Protein AF-A0A6G0T2R8-F1 (afdb_monomer_lite)

Foldseek 3Di:
DPPVVVVVVVVVVVVVVVVVVVVVVVVVVVVVVVVCCVVCVVPVVVVVVVVVPDDPDDPPDDDDDDDDDDDDDDDDDDDDDDDDDDDDCPVVPPPVDDPPPDDDPPDCPPPPVCVVVCVVPVDDPDDPDPPDPDPPDDDPDLVVLVVVLVVLVVVVVVPDPVSVVVNVVSVVVCVVVVNDDDDPDD

Structure (mmCIF, N/CA/C/O backbone):
data_AF-A0A6G0T2R8-F1
#
_entry.id   AF-A0A6G0T2R8-F1
#
loop_
_atom_site.group_PDB
_atom_site.id
_atom_site.type_symbol
_atom_site.label_atom_id
_atom_site.label_alt_id
_atom_site.label_comp_id
_atom_site.label_asym_id
_atom_site.label_entity_id
_atom_site.label_seq_id
_atom_site.pdbx_PDB_ins_code
_atom_site.Cartn_x
_atom_site.Cartn_y
_atom_site.Cartn_z
_atom_site.occupancy
_atom_site.B_iso_or_equiv
_atom_site.auth_seq_id
_atom_site.auth_comp_id
_atom_site.auth_asym_id
_atom_site.auth_atom_id
_atom_site.pdbx_PDB_model_num
ATOM 1 N N . MET A 1 1 ? 30.128 -9.812 -55.512 1.00 57.50 1 MET A N 1
ATOM 2 C CA . MET A 1 1 ? 28.805 -10.454 -55.372 1.00 57.50 1 MET A CA 1
ATOM 3 C C . MET A 1 1 ? 27.801 -9.618 -56.139 1.00 57.50 1 MET A C 1
ATOM 5 O O . MET A 1 1 ? 27.935 -8.401 -56.113 1.00 57.50 1 MET A O 1
ATOM 9 N N . SER A 1 2 ? 26.867 -10.239 -56.860 1.00 71.94 2 SER A N 1
ATOM 10 C CA . SER A 1 2 ? 25.792 -9.500 -57.533 1.00 71.94 2 SER A CA 1
ATOM 11 C C . SER A 1 2 ? 24.895 -8.863 -56.469 1.00 71.94 2 SER A C 1
ATOM 13 O O . SER A 1 2 ? 24.618 -9.514 -55.464 1.00 71.94 2 SER A O 1
ATOM 15 N N . ALA A 1 3 ? 24.430 -7.627 -56.667 1.00 75.50 3 ALA A N 1
ATOM 16 C CA . ALA A 1 3 ? 23.545 -6.932 -55.719 1.00 75.50 3 ALA A CA 1
ATOM 17 C C . ALA A 1 3 ? 22.305 -7.770 -55.335 1.00 75.50 3 ALA A C 1
ATOM 19 O O . ALA A 1 3 ? 21.780 -7.663 -54.231 1.00 75.50 3 ALA A O 1
ATOM 20 N N . ASN A 1 4 ? 21.883 -8.676 -56.221 1.00 79.12 4 ASN A N 1
ATOM 21 C CA . ASN A 1 4 ? 20.781 -9.605 -55.982 1.00 79.12 4 ASN A CA 1
ATOM 22 C C . ASN A 1 4 ? 21.081 -10.657 -54.895 1.00 79.12 4 ASN A C 1
ATOM 24 O O . ASN A 1 4 ? 20.171 -11.045 -54.165 1.00 79.12 4 ASN A O 1
ATOM 28 N N . ASP A 1 5 ? 22.335 -11.101 -54.755 1.00 83.62 5 ASP A N 1
ATOM 29 C CA . ASP A 1 5 ? 22.728 -12.097 -53.745 1.00 83.62 5 ASP A CA 1
ATOM 30 C C . ASP A 1 5 ? 22.765 -11.487 -52.336 1.00 83.62 5 ASP A C 1
ATOM 32 O O . ASP A 1 5 ? 22.452 -12.154 -51.349 1.00 83.62 5 ASP A O 1
ATOM 36 N N . GLU A 1 6 ? 23.109 -10.202 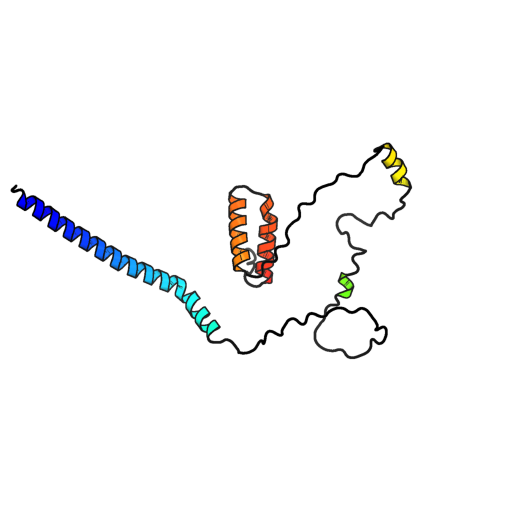-52.241 1.00 88.50 6 GLU A N 1
ATOM 37 C CA . GLU A 1 6 ? 23.105 -9.446 -50.987 1.00 88.50 6 GLU A CA 1
ATOM 38 C C . GLU A 1 6 ? 21.674 -9.218 -50.485 1.00 88.50 6 GLU A C 1
ATOM 40 O O . GLU A 1 6 ? 21.359 -9.557 -49.344 1.00 88.50 6 GLU A O 1
ATOM 45 N N . VAL A 1 7 ? 20.777 -8.772 -51.372 1.00 90.06 7 VAL A N 1
ATOM 46 C CA . VAL A 1 7 ? 19.343 -8.608 -51.074 1.00 90.06 7 VAL A CA 1
ATOM 47 C C . VAL A 1 7 ? 18.711 -9.931 -50.625 1.00 90.06 7 VAL A C 1
ATOM 49 O O . VAL A 1 7 ? 17.925 -9.964 -49.674 1.00 90.06 7 VAL A O 1
ATOM 52 N N . LEU A 1 8 ? 19.076 -11.049 -51.263 1.00 92.19 8 LEU A N 1
ATOM 53 C CA . LEU A 1 8 ? 18.606 -12.374 -50.857 1.00 92.19 8 LEU A CA 1
ATOM 54 C C . LEU A 1 8 ? 19.115 -12.758 -49.457 1.00 92.19 8 LEU A C 1
ATOM 56 O O . LEU A 1 8 ? 18.348 -13.277 -48.641 1.00 92.19 8 LEU A O 1
ATOM 60 N N . GLY A 1 9 ? 20.384 -12.470 -49.157 1.00 93.06 9 GLY A N 1
ATOM 61 C CA . GLY A 1 9 ? 20.971 -12.672 -47.832 1.00 93.06 9 GLY A CA 1
ATOM 62 C C . GLY A 1 9 ? 20.254 -11.875 -46.739 1.00 93.06 9 GLY A C 1
ATOM 63 O O . GLY A 1 9 ? 19.943 -12.422 -45.674 1.00 93.06 9 GLY A O 1
ATOM 64 N N . GLU A 1 10 ? 19.912 -10.614 -47.012 1.00 94.38 10 GLU A N 1
ATOM 65 C CA . GLU A 1 10 ? 19.130 -9.783 -46.093 1.00 94.38 10 GLU A CA 1
ATOM 66 C C . GLU A 1 10 ? 17.721 -10.337 -45.862 1.00 94.38 10 GLU A C 1
ATOM 68 O O . GLU A 1 10 ? 17.264 -10.395 -44.717 1.00 94.38 10 GLU A O 1
ATOM 73 N N . PHE A 1 11 ? 17.051 -10.826 -46.909 1.00 95.12 11 PHE A N 1
ATOM 74 C CA . PHE A 1 11 ? 15.715 -11.415 -46.791 1.00 95.12 11 PHE A CA 1
ATOM 75 C C . PHE A 1 11 ? 15.713 -12.692 -45.937 1.00 95.12 11 PHE A C 1
ATOM 77 O O . PHE A 1 11 ? 14.841 -12.889 -45.085 1.00 95.12 11 PHE A O 1
ATOM 84 N N . ILE A 1 12 ? 16.723 -13.548 -46.110 1.00 95.19 12 ILE A N 1
ATOM 85 C CA . ILE A 1 12 ? 16.909 -14.756 -45.294 1.00 95.19 12 ILE A CA 1
ATOM 86 C C . ILE A 1 12 ? 17.146 -14.378 -43.825 1.00 95.19 12 ILE A C 1
ATOM 88 O O . ILE A 1 12 ? 16.519 -14.951 -42.927 1.00 95.19 12 ILE A O 1
ATOM 92 N N . LYS A 1 13 ? 17.992 -13.373 -43.570 1.00 96.00 13 LYS A N 1
ATOM 93 C CA . LYS A 1 13 ? 18.267 -12.861 -42.221 1.00 96.00 13 LYS A CA 1
ATOM 94 C C . LYS A 1 13 ? 17.016 -12.265 -41.571 1.00 96.00 13 LYS A C 1
ATOM 96 O O . LYS A 1 13 ? 16.739 -12.541 -40.403 1.00 96.00 13 LYS A O 1
ATOM 101 N N . ALA A 1 14 ? 16.232 -11.495 -42.323 1.00 97.19 14 ALA A N 1
ATOM 102 C CA . ALA A 1 14 ? 14.977 -10.915 -41.855 1.00 97.19 14 ALA A CA 1
ATOM 103 C C . ALA A 1 14 ? 13.953 -12.001 -41.491 1.00 97.19 14 ALA A C 1
ATOM 105 O O . ALA A 1 14 ? 13.378 -11.963 -40.402 1.00 97.19 14 ALA A O 1
ATOM 106 N N . LYS A 1 15 ? 13.780 -13.015 -42.348 1.00 96.75 15 LYS A N 1
ATOM 107 C CA . LYS A 1 15 ? 12.899 -14.166 -42.093 1.00 96.75 15 LYS A CA 1
ATOM 108 C C . LYS A 1 15 ? 13.265 -14.891 -40.798 1.00 96.75 15 LYS A C 1
ATOM 110 O O . LYS A 1 15 ? 12.386 -15.209 -39.995 1.00 96.75 15 LYS A O 1
ATOM 115 N N . GLU A 1 16 ? 14.551 -15.143 -40.586 1.00 96.56 16 GLU A N 1
ATOM 116 C CA . GLU A 1 16 ? 15.034 -15.845 -39.399 1.00 96.56 16 GLU A CA 1
ATOM 117 C C . GLU A 1 16 ? 14.840 -15.007 -38.122 1.00 96.56 16 GLU A C 1
ATOM 119 O O . GLU A 1 16 ? 14.364 -15.519 -37.108 1.00 96.56 16 GLU A O 1
ATOM 124 N N . ASN A 1 17 ? 15.091 -13.695 -38.185 1.00 96.19 17 ASN A N 1
ATOM 125 C CA . ASN A 1 17 ? 14.806 -12.777 -37.077 1.00 96.19 17 ASN A CA 1
ATOM 126 C C . ASN A 1 17 ? 13.315 -12.736 -36.713 1.00 96.19 17 ASN A C 1
ATOM 128 O O . ASN A 1 17 ? 12.966 -12.783 -35.531 1.00 96.19 17 ASN A O 1
ATOM 132 N N . ILE A 1 18 ? 12.429 -12.683 -37.711 1.00 97.06 18 ILE A N 1
ATOM 133 C CA . ILE A 1 18 ? 10.976 -12.705 -37.496 1.00 97.06 18 ILE A CA 1
ATOM 134 C C . ILE A 1 18 ? 10.560 -14.008 -36.809 1.00 97.06 18 ILE A C 1
ATOM 136 O O . ILE A 1 18 ? 9.807 -13.974 -35.835 1.00 97.06 18 ILE A O 1
ATOM 140 N N . LYS A 1 19 ? 11.087 -15.150 -37.263 1.00 96.06 19 LYS A N 1
ATOM 141 C CA . LYS A 1 19 ? 10.795 -16.461 -36.675 1.00 96.06 19 LYS A CA 1
ATOM 142 C C . LYS A 1 19 ? 11.207 -16.526 -35.203 1.00 96.06 19 LYS A C 1
ATOM 144 O O . LYS A 1 19 ? 10.389 -16.913 -34.373 1.00 96.06 19 LYS A O 1
ATOM 149 N N . ARG A 1 20 ? 12.429 -16.093 -34.873 1.00 93.25 20 ARG A N 1
ATOM 150 C CA . ARG A 1 20 ? 12.931 -16.059 -33.487 1.00 93.25 20 ARG A CA 1
ATOM 151 C C . ARG A 1 20 ? 12.083 -15.158 -32.595 1.00 93.25 20 ARG A C 1
ATOM 153 O O . ARG A 1 20 ? 11.715 -15.557 -31.492 1.00 93.25 20 ARG A O 1
ATOM 160 N N . LYS A 1 21 ? 11.729 -13.966 -33.088 1.00 94.56 21 LYS A N 1
ATOM 161 C CA . LYS A 1 21 ? 10.873 -13.028 -32.352 1.00 94.56 21 LYS A CA 1
ATOM 162 C C . LYS A 1 21 ? 9.483 -13.614 -32.109 1.00 94.56 21 LYS A C 1
ATOM 164 O O . LYS A 1 21 ? 8.963 -13.505 -31.005 1.00 94.56 21 LYS A O 1
ATOM 169 N N . TYR A 1 22 ? 8.900 -14.275 -33.106 1.00 94.19 22 TYR A N 1
ATOM 170 C CA . TYR A 1 22 ? 7.603 -14.933 -32.968 1.00 94.19 22 TYR A CA 1
ATOM 171 C C . TYR A 1 22 ? 7.632 -16.054 -31.921 1.00 94.19 22 TYR A C 1
ATOM 173 O O . TYR A 1 22 ? 6.747 -16.112 -31.069 1.00 94.19 22 TYR A O 1
ATOM 181 N N . THR A 1 23 ? 8.647 -16.923 -31.946 1.00 88.94 23 THR A N 1
ATOM 182 C CA . THR A 1 23 ? 8.762 -18.019 -30.971 1.00 88.94 23 THR A CA 1
ATOM 183 C C . THR A 1 23 ? 9.009 -17.511 -29.556 1.00 88.94 23 THR A C 1
ATOM 185 O O . THR A 1 23 ? 8.388 -18.022 -28.631 1.00 88.94 23 THR A O 1
ATOM 188 N N . ALA A 1 24 ? 9.843 -16.477 -29.389 1.00 85.06 24 ALA A N 1
ATOM 189 C CA . ALA A 1 24 ? 10.078 -15.850 -28.089 1.00 85.06 24 ALA A CA 1
ATOM 190 C C . ALA A 1 24 ? 8.778 -15.275 -27.515 1.00 85.06 24 ALA A C 1
ATOM 192 O O . ALA A 1 24 ? 8.383 -15.644 -26.418 1.00 85.06 24 ALA A O 1
ATOM 193 N N . LEU A 1 25 ? 8.043 -14.484 -28.303 1.00 89.31 25 LEU A N 1
ATOM 194 C CA . LEU A 1 25 ? 6.768 -13.903 -27.872 1.00 89.31 25 LEU A CA 1
ATOM 195 C C . LEU A 1 25 ? 5.686 -14.958 -27.602 1.00 89.31 25 LEU A C 1
ATOM 197 O O . LEU A 1 25 ? 4.830 -14.758 -26.743 1.00 89.31 25 LEU A O 1
ATOM 201 N N . LYS A 1 26 ? 5.672 -16.068 -28.349 1.00 89.19 26 LYS A N 1
ATOM 202 C CA . LYS A 1 26 ? 4.720 -17.164 -28.124 1.00 89.19 26 LYS A CA 1
ATOM 203 C C . LYS A 1 26 ? 5.008 -17.886 -26.807 1.00 89.19 26 LYS A C 1
ATOM 205 O O . LYS A 1 26 ? 4.069 -18.177 -26.070 1.00 89.19 26 LYS A O 1
ATOM 210 N N . ASN A 1 27 ? 6.281 -18.150 -26.528 1.00 82.12 27 ASN A N 1
ATOM 211 C CA . ASN A 1 27 ? 6.702 -18.849 -25.320 1.00 82.12 27 ASN A CA 1
ATOM 212 C C . ASN A 1 27 ? 6.594 -17.945 -24.087 1.00 82.12 27 ASN A C 1
ATOM 214 O O . ASN A 1 27 ? 6.019 -18.366 -23.096 1.00 82.12 27 ASN A O 1
ATOM 218 N N . GLU A 1 28 ? 7.008 -16.681 -24.180 1.00 83.38 28 GLU A N 1
ATOM 219 C CA . GLU A 1 28 ? 6.894 -15.691 -23.101 1.00 83.38 28 GLU A CA 1
ATOM 220 C C . GLU A 1 28 ? 5.436 -15.501 -22.660 1.00 83.38 28 GLU A C 1
ATOM 222 O O . GLU A 1 28 ? 5.133 -15.490 -21.472 1.00 83.38 28 GLU A O 1
ATOM 227 N N . LYS A 1 29 ? 4.489 -15.438 -23.606 1.00 78.94 29 LYS A N 1
ATOM 228 C CA . LYS A 1 29 ? 3.058 -15.399 -23.266 1.00 78.94 29 LYS A CA 1
ATOM 229 C C . LYS A 1 29 ? 2.616 -16.645 -22.499 1.00 78.94 29 LYS A C 1
ATOM 231 O O . LYS A 1 29 ? 1.837 -16.521 -21.558 1.00 78.94 29 LYS A O 1
ATOM 236 N N . ALA A 1 30 ? 3.090 -17.828 -22.889 1.00 77.44 30 ALA A N 1
ATOM 237 C CA . ALA A 1 30 ? 2.776 -19.070 -22.187 1.00 77.44 30 ALA A CA 1
ATOM 238 C C . ALA A 1 30 ? 3.397 -19.104 -20.779 1.00 77.44 30 ALA A C 1
ATOM 240 O O . ALA A 1 30 ? 2.725 -19.507 -19.834 1.00 77.44 30 ALA A O 1
ATOM 241 N N . GLU A 1 31 ? 4.629 -18.616 -20.624 1.00 84.31 31 GLU A N 1
ATOM 242 C CA . GLU A 1 31 ? 5.327 -18.504 -19.338 1.00 84.31 31 GLU A CA 1
ATOM 243 C C . GLU A 1 31 ? 4.627 -17.519 -18.396 1.00 84.31 31 GLU A C 1
ATOM 245 O O . GLU A 1 31 ? 4.352 -17.860 -17.247 1.00 84.31 31 GLU A O 1
ATOM 250 N N . ILE A 1 32 ? 4.241 -16.340 -18.894 1.00 84.56 32 ILE A N 1
ATOM 251 C CA . ILE A 1 32 ? 3.473 -15.351 -18.130 1.00 84.56 32 ILE A CA 1
ATOM 252 C C . ILE A 1 32 ? 2.131 -15.944 -17.691 1.00 84.56 32 ILE A C 1
ATOM 254 O O . ILE A 1 32 ? 1.764 -15.827 -16.525 1.00 84.56 32 ILE A O 1
ATOM 258 N N . HIS A 1 33 ? 1.400 -16.609 -18.590 1.00 85.69 33 HIS A N 1
ATOM 259 C CA . HIS A 1 33 ? 0.133 -17.251 -18.233 1.00 85.69 33 HIS A CA 1
ATOM 260 C C . HIS A 1 33 ? 0.315 -18.360 -17.191 1.00 85.69 33 HIS A C 1
ATOM 262 O O . HIS A 1 33 ? -0.479 -18.431 -16.253 1.00 85.69 33 HIS A O 1
ATOM 268 N N . SER A 1 34 ? 1.362 -19.182 -17.322 1.00 85.00 34 SER A N 1
ATOM 269 C CA . SER A 1 34 ? 1.704 -20.221 -16.346 1.00 85.00 34 SER A CA 1
ATOM 270 C C . SER A 1 34 ? 1.974 -19.605 -14.973 1.00 85.00 34 SER A C 1
ATOM 272 O O . SER A 1 34 ? 1.316 -19.975 -14.003 1.00 85.00 34 SER A O 1
ATOM 274 N N . LEU A 1 35 ? 2.842 -18.593 -14.907 1.00 87.19 35 LEU A N 1
ATOM 275 C CA . LEU A 1 35 ? 3.217 -17.905 -13.670 1.00 87.19 35 LEU A CA 1
ATOM 276 C C . LEU A 1 35 ? 2.032 -17.194 -13.005 1.00 87.19 35 LEU A C 1
ATOM 278 O O . LEU A 1 35 ? 1.851 -17.282 -11.792 1.00 87.19 35 LEU A O 1
ATOM 282 N N . ILE A 1 36 ? 1.203 -16.506 -13.794 1.00 83.19 36 ILE A N 1
ATOM 283 C CA . ILE A 1 36 ? -0.018 -15.852 -13.310 1.00 83.19 36 ILE A CA 1
ATOM 284 C C . ILE A 1 36 ? -0.979 -16.893 -12.740 1.00 83.19 36 ILE A C 1
ATOM 286 O O . ILE A 1 36 ? -1.535 -16.678 -11.667 1.00 83.19 36 ILE A O 1
ATOM 290 N N . SER A 1 37 ? -1.175 -18.019 -13.427 1.00 85.69 37 SER A N 1
ATOM 291 C CA . SER A 1 37 ? -2.070 -19.070 -12.945 1.00 85.69 37 SER A CA 1
ATOM 292 C C . SER A 1 37 ? -1.553 -19.703 -11.649 1.00 85.69 37 SER A C 1
ATOM 294 O O . SER A 1 37 ? -2.311 -19.831 -10.695 1.00 85.69 37 SER A O 1
ATOM 296 N N . GLU A 1 38 ? -0.259 -20.000 -11.547 1.00 88.25 38 GLU A N 1
ATOM 297 C CA . GLU A 1 38 ? 0.345 -20.558 -10.333 1.00 88.25 38 GLU A CA 1
ATOM 298 C C . GLU A 1 38 ? 0.268 -19.581 -9.151 1.00 88.25 38 GLU A C 1
ATOM 300 O O . GLU A 1 38 ? -0.090 -19.970 -8.041 1.00 88.25 38 GLU A O 1
ATOM 305 N N . THR A 1 39 ? 0.522 -18.294 -9.403 1.00 92.69 39 THR A N 1
ATOM 306 C CA . THR A 1 39 ? 0.558 -17.270 -8.350 1.00 92.69 39 THR A CA 1
ATOM 307 C C . THR A 1 39 ? -0.842 -16.843 -7.909 1.00 92.69 39 THR A C 1
ATOM 309 O O . THR A 1 39 ? -1.065 -16.569 -6.731 1.00 92.69 39 THR A O 1
ATOM 312 N N . LEU A 1 40 ? -1.798 -16.749 -8.839 1.00 92.62 40 LEU A N 1
ATOM 313 C CA . LEU A 1 40 ? -3.098 -16.135 -8.566 1.00 92.62 40 LEU A CA 1
ATOM 314 C C . LEU A 1 40 ? -4.238 -17.140 -8.386 1.00 92.62 40 LEU A C 1
ATOM 316 O O . LEU A 1 40 ? -5.194 -16.806 -7.688 1.00 92.62 40 LEU 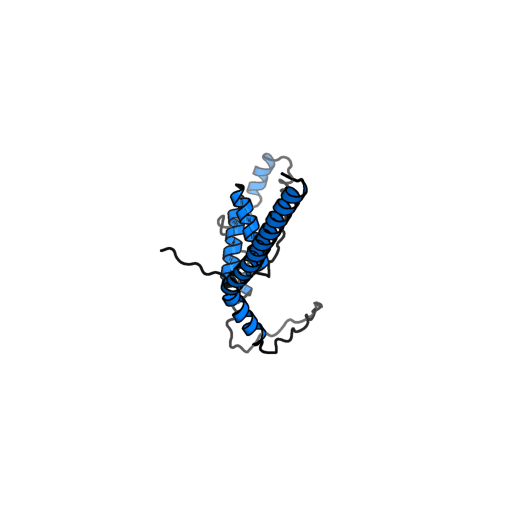A O 1
ATOM 320 N N . ASN A 1 41 ? -4.170 -18.361 -8.932 1.00 89.94 41 ASN A N 1
ATOM 321 C CA . ASN A 1 41 ? -5.235 -19.359 -8.733 1.00 89.94 41 ASN A CA 1
ATOM 322 C C . ASN A 1 41 ? -5.516 -19.675 -7.249 1.00 89.94 41 ASN A C 1
ATOM 324 O O . ASN A 1 41 ? -6.697 -19.748 -6.900 1.00 89.94 41 ASN A O 1
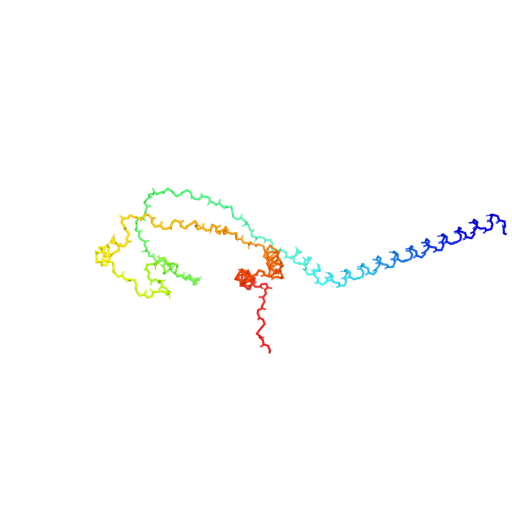ATOM 328 N N . PRO A 1 42 ? -4.510 -19.781 -6.351 1.00 92.81 42 PRO A N 1
ATOM 329 C CA . PRO A 1 42 ? -4.753 -20.014 -4.924 1.00 92.81 42 PRO A CA 1
ATOM 330 C C . PRO A 1 42 ? -5.582 -18.920 -4.240 1.00 92.81 42 PRO A C 1
ATOM 332 O O . PRO A 1 42 ? -6.150 -19.161 -3.182 1.00 92.81 42 PRO A O 1
ATOM 335 N N . ILE A 1 43 ? -5.655 -17.723 -4.830 1.00 93.38 43 ILE A N 1
ATOM 336 C CA . ILE A 1 43 ? -6.409 -16.577 -4.304 1.00 93.38 43 ILE A CA 1
ATOM 337 C C . ILE A 1 43 ? -7.735 -16.426 -5.058 1.00 93.38 43 ILE A C 1
ATOM 339 O O . ILE A 1 43 ? -8.786 -16.221 -4.454 1.00 93.38 43 ILE A O 1
ATOM 343 N N . ILE A 1 44 ? -7.707 -16.551 -6.386 1.00 90.06 44 ILE A N 1
ATOM 344 C CA . ILE A 1 44 ? -8.873 -16.365 -7.255 1.00 90.06 44 ILE A CA 1
ATOM 345 C C . ILE A 1 44 ? -9.954 -17.416 -6.975 1.00 90.06 44 ILE A C 1
ATOM 347 O O . ILE A 1 44 ? -11.136 -17.068 -6.940 1.00 90.06 44 ILE A O 1
ATOM 351 N N . GLU A 1 45 ? -9.579 -18.684 -6.781 1.00 89.88 45 GLU A N 1
ATOM 352 C CA . GLU A 1 45 ? -10.556 -19.763 -6.592 1.00 89.88 45 GLU A CA 1
ATOM 353 C C . GLU A 1 45 ? -11.339 -19.629 -5.272 1.00 89.88 45 GLU A C 1
ATOM 355 O O . GLU A 1 45 ? -12.570 -19.570 -5.342 1.00 89.88 45 GLU A O 1
ATOM 360 N N . PRO A 1 46 ? -10.710 -19.434 -4.093 1.00 89.88 46 PRO A N 1
ATOM 361 C CA . PRO A 1 46 ? -11.454 -19.169 -2.857 1.00 89.88 46 PRO A CA 1
ATOM 362 C C . PRO A 1 46 ? -12.392 -17.958 -2.952 1.00 89.88 46 PRO A C 1
ATOM 364 O O . PRO A 1 46 ? -13.525 -17.996 -2.470 1.00 89.88 46 PRO A O 1
ATOM 367 N N . LEU A 1 47 ? -11.971 -16.883 -3.629 1.00 85.31 47 LEU A N 1
ATOM 368 C CA . LEU A 1 47 ? -12.807 -15.691 -3.817 1.00 85.31 47 LEU A CA 1
ATOM 369 C C . LEU A 1 47 ? -14.043 -15.967 -4.688 1.00 85.31 47 LEU A C 1
ATOM 371 O O . LEU A 1 47 ? -15.126 -15.434 -4.418 1.00 85.31 47 LEU A O 1
ATOM 375 N N . LYS A 1 48 ? -13.918 -16.819 -5.715 1.00 86.44 48 LYS A N 1
ATOM 376 C CA . LYS A 1 48 ? -15.068 -17.271 -6.515 1.00 86.44 48 LYS A CA 1
ATOM 377 C C . LYS A 1 48 ? -16.058 -18.070 -5.670 1.00 86.44 48 LYS A C 1
ATOM 379 O O . LYS A 1 48 ? -17.267 -17.901 -5.842 1.00 86.44 48 LYS A O 1
ATOM 384 N N . GLU A 1 49 ? -15.574 -18.901 -4.751 1.00 86.69 49 GLU A N 1
ATOM 385 C CA . GLU A 1 49 ? -16.431 -19.692 -3.862 1.00 86.69 49 GLU A CA 1
ATOM 386 C C . GLU A 1 49 ? -17.183 -18.827 -2.847 1.00 86.69 49 GLU A C 1
ATOM 388 O O . GLU A 1 49 ? -18.387 -19.012 -2.662 1.00 86.69 49 GLU A O 1
ATOM 393 N N . ILE A 1 50 ? -16.524 -17.821 -2.265 1.00 84.00 50 ILE A N 1
ATOM 394 C CA . ILE A 1 50 ? -17.160 -16.871 -1.336 1.00 84.00 50 ILE A CA 1
ATOM 395 C C . ILE A 1 50 ? -18.289 -16.101 -2.030 1.00 84.00 50 ILE A C 1
ATOM 397 O O . ILE A 1 50 ? -19.374 -15.938 -1.470 1.00 84.00 50 ILE A O 1
ATOM 401 N N . LYS A 1 51 ? -18.080 -15.672 -3.282 1.00 78.75 51 LYS A N 1
ATOM 402 C CA . LYS A 1 51 ? -19.128 -15.017 -4.078 1.00 78.75 51 LYS A CA 1
ATOM 403 C C . LYS A 1 51 ? -20.331 -15.936 -4.319 1.00 78.75 51 LYS A C 1
ATOM 405 O O . LYS A 1 51 ? -21.464 -15.457 -4.321 1.00 78.75 51 LYS A O 1
ATOM 410 N N . ARG A 1 52 ? -20.092 -17.231 -4.546 1.00 72.56 52 ARG A N 1
ATOM 411 C CA . ARG A 1 52 ? -21.138 -18.228 -4.821 1.00 72.56 52 ARG A CA 1
ATOM 412 C C . ARG A 1 52 ? -21.966 -18.571 -3.577 1.00 72.56 52 ARG A C 1
ATOM 414 O O . ARG A 1 52 ? -23.157 -18.821 -3.713 1.00 72.56 52 ARG A O 1
ATOM 421 N N . ASN A 1 53 ? -21.372 -18.519 -2.386 1.00 64.06 53 ASN A N 1
ATOM 422 C CA . ASN A 1 53 ? -21.989 -18.977 -1.136 1.00 64.06 53 ASN A CA 1
ATOM 423 C C . ASN A 1 53 ? -22.620 -17.857 -0.292 1.00 64.06 53 ASN A C 1
ATOM 425 O O . ASN A 1 53 ? -22.747 -18.012 0.919 1.00 64.06 53 ASN A O 1
ATOM 429 N N . LYS A 1 54 ? -23.010 -16.720 -0.883 1.00 61.97 54 LYS A N 1
ATOM 430 C CA . LYS A 1 54 ? -23.635 -15.620 -0.132 1.00 61.97 54 LYS A CA 1
ATOM 431 C C . LYS A 1 54 ? -24.963 -16.108 0.490 1.00 61.97 54 LYS A C 1
ATOM 433 O O . LYS A 1 54 ? -25.891 -16.365 -0.280 1.00 61.97 54 LYS A O 1
ATOM 438 N N . PRO A 1 55 ? -25.114 -16.222 1.829 1.00 52.50 55 PRO A N 1
ATOM 439 C CA . PRO A 1 55 ? -26.438 -16.376 2.410 1.00 52.50 55 PRO A CA 1
ATOM 440 C C . PRO A 1 55 ? -27.210 -15.092 2.105 1.00 52.50 55 PRO A C 1
ATOM 442 O O . PRO A 1 55 ? -26.810 -13.985 2.470 1.00 52.50 55 PRO A O 1
ATOM 445 N N . SER A 1 56 ? -28.290 -15.228 1.345 1.00 53.84 56 SER A N 1
ATOM 446 C CA . SER A 1 56 ? -29.263 -14.165 1.140 1.00 53.84 56 SER A CA 1
ATOM 447 C C . SER A 1 56 ? -29.780 -13.679 2.496 1.00 53.84 56 SER A C 1
ATOM 449 O O . SER A 1 56 ? -30.241 -14.499 3.289 1.00 53.84 56 SER A O 1
ATOM 451 N N . THR A 1 57 ? -29.794 -12.353 2.684 1.00 50.94 57 THR A N 1
ATOM 452 C CA . THR A 1 57 ? -30.426 -11.579 3.778 1.00 50.94 57 THR A CA 1
ATOM 453 C C . THR A 1 57 ? -29.470 -11.052 4.851 1.00 50.94 57 THR A C 1
ATOM 455 O O . THR A 1 57 ? -29.345 -11.604 5.933 1.00 50.94 57 THR A O 1
ATOM 458 N N . PHE A 1 58 ? -28.911 -9.873 4.588 1.00 44.56 58 PHE A N 1
ATOM 459 C CA . PHE A 1 58 ? -29.062 -8.763 5.528 1.00 44.56 58 PHE A CA 1
ATOM 460 C C . PHE A 1 58 ? -29.687 -7.621 4.733 1.00 44.56 58 PHE A C 1
ATOM 462 O O . PHE A 1 58 ? -29.034 -6.981 3.907 1.00 44.56 58 PHE A O 1
ATOM 469 N N . GLN A 1 59 ? -31.000 -7.449 4.898 1.00 50.59 59 GLN A N 1
ATOM 470 C CA . GLN A 1 59 ? -31.687 -6.250 4.441 1.00 50.59 59 GLN A CA 1
ATOM 471 C C . GLN A 1 59 ? -31.058 -5.072 5.182 1.00 50.59 59 GLN A C 1
ATOM 473 O O . GLN A 1 59 ? -31.084 -5.003 6.409 1.00 50.59 59 GLN A O 1
ATOM 478 N N . ARG A 1 60 ? -30.439 -4.176 4.419 1.00 39.75 60 ARG A N 1
ATOM 479 C CA . ARG A 1 60 ? -29.994 -2.870 4.888 1.00 39.75 60 ARG A CA 1
ATOM 480 C C . ARG A 1 60 ? -31.250 -2.096 5.287 1.00 39.75 60 ARG A C 1
ATOM 482 O O . ARG A 1 60 ? -31.940 -1.587 4.411 1.00 39.75 60 ARG A O 1
ATOM 489 N N . ALA A 1 61 ? -31.568 -2.076 6.578 1.00 42.22 61 ALA A N 1
ATOM 490 C CA . ALA A 1 61 ? -32.584 -1.183 7.113 1.00 42.22 61 ALA A CA 1
ATOM 491 C C . ALA A 1 61 ? -32.150 0.263 6.830 1.00 42.22 61 ALA A C 1
ATOM 493 O O . ALA A 1 61 ? -30.992 0.632 7.043 1.00 42.22 61 ALA A O 1
ATOM 494 N N . GLU A 1 62 ? -33.064 1.041 6.261 1.00 39.00 62 GLU A N 1
ATOM 495 C CA . GLU A 1 62 ? -32.880 2.454 5.953 1.00 39.00 62 GLU A CA 1
ATOM 496 C C . GLU A 1 62 ? -32.600 3.246 7.239 1.00 39.00 62 GLU A C 1
ATOM 498 O O . GLU A 1 62 ? -33.163 2.967 8.298 1.00 39.00 62 GLU A O 1
ATOM 503 N N . LEU A 1 63 ? -31.704 4.231 7.144 1.00 36.00 63 LEU A N 1
ATOM 504 C CA . LEU A 1 63 ? -31.436 5.192 8.212 1.00 36.00 63 LEU A CA 1
ATOM 505 C C . LEU A 1 63 ? -32.723 5.974 8.502 1.00 36.00 63 LEU A C 1
ATOM 507 O O . LEU A 1 63 ? -33.084 6.867 7.737 1.00 36.00 63 LEU A O 1
ATOM 511 N N . ILE A 1 64 ? -33.402 5.663 9.606 1.00 36.28 64 ILE A N 1
ATOM 512 C CA . ILE A 1 64 ? -34.429 6.551 10.149 1.00 36.28 64 ILE A CA 1
ATOM 513 C C . ILE A 1 64 ? -33.695 7.721 10.807 1.00 36.28 64 ILE A C 1
ATOM 515 O O . ILE A 1 64 ? -33.028 7.565 11.830 1.00 36.28 64 ILE A O 1
ATOM 519 N N . VAL A 1 65 ? -33.793 8.894 10.183 1.00 35.66 65 VAL A N 1
ATOM 520 C CA . VAL A 1 65 ? -33.456 10.174 10.806 1.00 35.66 65 VAL A CA 1
ATOM 521 C C . VAL A 1 65 ? -34.516 10.437 11.871 1.00 35.66 65 VAL A C 1
ATOM 523 O O . VAL A 1 65 ? -35.666 10.712 11.540 1.00 35.66 65 VAL A O 1
ATOM 526 N N . TYR A 1 66 ? -34.146 10.333 13.145 1.00 36.97 66 TYR A N 1
ATOM 527 C CA . TYR A 1 66 ? -34.991 10.817 14.231 1.00 36.97 66 TYR A CA 1
ATOM 528 C C . TYR A 1 66 ? -34.669 12.292 14.476 1.00 36.97 66 TYR A C 1
ATOM 530 O O . TYR A 1 66 ? -33.608 12.635 14.997 1.00 36.97 66 TYR A O 1
ATOM 538 N N . GLU A 1 67 ? -35.592 13.168 14.078 1.00 34.91 67 GLU A N 1
ATOM 539 C CA . GLU A 1 67 ? -35.661 14.536 14.587 1.00 34.91 67 GLU A CA 1
ATOM 540 C C . GLU A 1 67 ? -35.942 14.475 16.094 1.00 34.91 67 GLU A C 1
ATOM 542 O O . GLU A 1 67 ? -37.001 14.021 16.531 1.00 34.91 67 GLU A O 1
ATOM 547 N N . VAL A 1 68 ? -34.979 14.914 16.905 1.00 33.53 68 VAL A N 1
ATOM 548 C CA . VAL A 1 68 ? -35.158 15.044 18.354 1.00 33.53 68 VAL A CA 1
ATOM 549 C C . VAL A 1 68 ? -36.024 16.274 18.620 1.00 33.53 68 VAL A C 1
ATOM 551 O O . VAL A 1 68 ? -35.526 17.397 18.694 1.00 33.53 68 VAL A O 1
ATOM 554 N N . ASN A 1 69 ? -37.329 16.064 18.785 1.00 33.59 69 ASN A N 1
ATOM 555 C CA . ASN A 1 69 ? -38.206 17.050 19.404 1.00 33.59 69 ASN A CA 1
ATOM 556 C C . ASN A 1 69 ? -38.166 16.861 20.921 1.00 33.59 69 ASN A C 1
ATOM 558 O O . ASN A 1 69 ? -38.761 15.940 21.472 1.00 33.59 69 ASN A O 1
ATOM 562 N N . ASN A 1 70 ? -37.442 17.760 21.589 1.00 39.25 70 ASN A N 1
ATOM 563 C CA . ASN A 1 70 ? -37.470 17.915 23.037 1.00 39.25 70 ASN A CA 1
ATOM 564 C C . ASN A 1 70 ? -38.894 18.241 23.493 1.00 39.25 70 ASN A C 1
ATOM 566 O O . ASN A 1 70 ? -39.352 19.3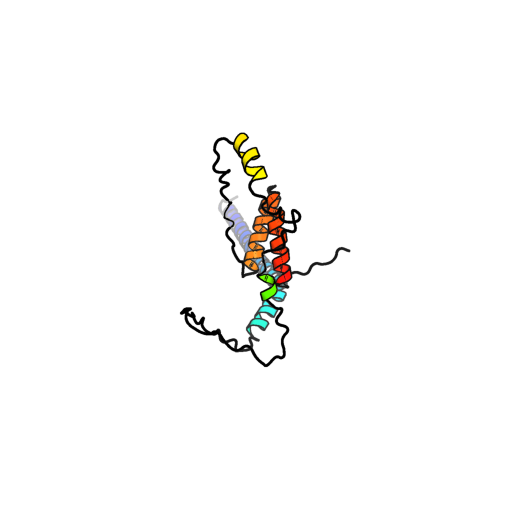66 23.269 1.00 39.25 70 ASN A O 1
ATOM 570 N N . LYS A 1 71 ? -39.551 17.281 24.145 1.00 40.53 71 LYS A N 1
ATOM 571 C CA . LYS A 1 71 ? -40.415 17.476 25.316 1.00 40.53 71 LYS A CA 1
ATOM 572 C C . LYS A 1 71 ? -40.926 16.127 25.818 1.00 40.53 71 LYS A C 1
ATOM 574 O O . LYS A 1 71 ? -41.479 15.349 25.053 1.00 40.53 71 LYS A O 1
ATOM 579 N N . ASP A 1 72 ? -40.752 15.961 27.124 1.00 38.78 72 ASP A N 1
ATOM 580 C CA . ASP A 1 72 ? -41.441 15.027 28.010 1.00 38.78 72 ASP A CA 1
ATOM 581 C C . ASP A 1 72 ? -40.986 13.562 27.926 1.00 38.78 72 ASP A C 1
ATOM 583 O O . ASP A 1 72 ? -41.248 12.870 26.953 1.00 38.78 72 ASP A O 1
ATOM 587 N N . ILE A 1 73 ? -40.306 13.098 28.982 1.00 41.16 73 ILE A N 1
ATOM 588 C CA . ILE A 1 73 ? -40.630 11.892 29.769 1.00 41.16 73 ILE A CA 1
ATOM 589 C C . ILE A 1 73 ? -39.602 11.816 30.915 1.00 41.16 73 ILE A C 1
ATOM 591 O O . ILE A 1 73 ? -38.489 11.317 30.776 1.00 41.16 73 ILE A O 1
ATOM 595 N N . GLU A 1 74 ? -39.997 12.356 32.067 1.00 39.38 74 GLU A N 1
ATOM 596 C CA . GLU A 1 74 ? -39.633 11.768 33.353 1.00 39.38 74 GLU A CA 1
ATOM 597 C C . GLU A 1 74 ? -40.619 10.625 33.641 1.00 39.38 74 GLU A C 1
ATOM 599 O O . GLU A 1 74 ? -41.818 10.761 33.380 1.00 39.38 74 GLU A O 1
ATOM 604 N N . ASN A 1 75 ? -40.090 9.571 34.272 1.00 38.97 75 ASN A N 1
ATOM 605 C CA . ASN A 1 75 ? -40.746 8.538 35.090 1.00 38.97 75 ASN A CA 1
ATOM 606 C C . ASN A 1 75 ? -40.791 7.104 34.523 1.00 38.97 75 ASN A C 1
ATOM 608 O O . ASN A 1 75 ? -41.362 6.833 33.471 1.00 38.97 75 ASN A O 1
ATOM 612 N N . ASN A 1 76 ? -40.296 6.196 35.376 1.00 32.59 76 ASN A N 1
ATOM 613 C CA . ASN A 1 76 ? -40.345 4.727 35.366 1.00 32.59 76 ASN A CA 1
ATOM 614 C C . ASN A 1 76 ? -39.254 3.959 34.610 1.00 32.59 76 ASN A C 1
ATOM 616 O O . ASN A 1 76 ? -39.473 3.349 33.566 1.00 32.59 76 ASN A O 1
ATOM 620 N N . THR A 1 77 ? -38.105 3.850 35.275 1.00 35.03 77 THR A N 1
ATOM 621 C CA . THR A 1 77 ? -37.326 2.608 35.327 1.00 35.03 77 THR A CA 1
ATOM 622 C C . THR A 1 77 ? -38.146 1.551 36.070 1.00 35.03 77 THR A C 1
ATOM 624 O O . THR A 1 77 ? -38.521 1.816 37.205 1.00 35.03 77 THR A O 1
ATOM 627 N N . GLU A 1 78 ? -38.413 0.386 35.466 1.00 31.56 78 GLU A N 1
ATOM 628 C CA . GLU A 1 78 ? -38.324 -0.924 36.140 1.00 31.56 78 GLU A CA 1
ATOM 629 C C . GLU A 1 78 ? -38.681 -2.122 35.225 1.00 31.56 78 GLU A C 1
ATOM 631 O O . GLU A 1 78 ? -39.762 -2.192 34.649 1.00 31.56 78 GLU A O 1
ATOM 636 N N . ASN A 1 79 ? -37.765 -3.106 35.216 1.00 31.28 79 ASN A N 1
ATOM 637 C CA . ASN A 1 79 ? -37.949 -4.550 34.972 1.00 31.28 79 ASN A CA 1
ATOM 638 C C . ASN A 1 79 ? -38.188 -5.073 33.533 1.00 31.28 79 ASN A C 1
ATOM 640 O O . ASN A 1 79 ? -39.311 -5.134 33.051 1.00 31.28 79 ASN A O 1
ATOM 644 N N . TYR A 1 80 ? -37.144 -5.605 32.876 1.00 28.05 80 TYR A N 1
ATOM 645 C CA . TYR A 1 80 ? -36.781 -7.039 32.930 1.00 28.05 80 TYR A CA 1
ATOM 646 C C . TYR A 1 80 ? -35.508 -7.317 32.103 1.00 28.05 80 TYR A C 1
ATOM 648 O O . TYR A 1 80 ? -35.464 -7.171 30.885 1.00 28.05 80 TYR A O 1
ATOM 656 N N . SER A 1 81 ? -34.464 -7.737 32.815 1.00 34.62 81 SER A N 1
ATOM 657 C CA . SER A 1 81 ? -33.192 -8.250 32.306 1.00 34.62 81 SER A CA 1
ATOM 658 C C . SER A 1 81 ? -33.360 -9.692 31.810 1.00 34.62 81 SER A C 1
ATOM 660 O O . SER A 1 81 ? -33.999 -10.487 32.498 1.00 34.62 81 SER A O 1
ATOM 662 N N . GLN A 1 82 ? -32.762 -10.049 30.667 1.00 34.47 82 GLN A N 1
ATOM 663 C CA . GLN A 1 82 ? -31.569 -10.914 30.643 1.00 34.47 82 GLN A CA 1
ATOM 664 C C . GLN A 1 82 ? -31.099 -11.260 29.213 1.00 34.47 82 GLN A C 1
ATOM 666 O O . GLN A 1 82 ? -31.891 -11.633 28.352 1.00 34.47 82 GLN A O 1
ATOM 671 N N . ASN A 1 83 ? -29.766 -11.236 29.049 1.00 35.31 83 ASN A N 1
ATOM 672 C CA . ASN A 1 83 ? -28.940 -11.926 28.040 1.00 35.31 83 ASN A CA 1
ATOM 673 C C . ASN A 1 83 ? -28.412 -11.141 26.827 1.00 35.31 83 ASN A C 1
ATOM 675 O O . ASN A 1 83 ? -28.626 -11.517 25.680 1.00 35.31 83 ASN A O 1
ATOM 679 N N . SER A 1 84 ? -27.577 -10.139 27.098 1.00 39.78 84 SER A N 1
ATOM 680 C CA . SER A 1 84 ? -26.189 -10.087 26.602 1.00 39.78 84 SER A CA 1
ATOM 681 C C . SER A 1 84 ? -25.455 -9.029 27.430 1.00 39.78 84 SER A C 1
ATOM 683 O O . SER A 1 84 ? -26.066 -8.018 27.761 1.00 39.78 84 SER A O 1
ATOM 685 N N . GLN A 1 85 ? -24.210 -9.265 27.850 1.00 43.50 85 GLN A N 1
ATOM 686 C CA . GLN A 1 85 ? -23.440 -8.343 28.701 1.00 43.50 85 GLN A CA 1
ATOM 687 C C . GLN A 1 85 ? -23.232 -6.988 28.007 1.00 43.50 85 GLN A C 1
ATOM 689 O O . GLN A 1 85 ? -22.268 -6.778 27.274 1.00 43.50 85 GLN A O 1
ATOM 694 N N . VAL A 1 86 ? -24.168 -6.073 28.245 1.00 37.28 86 VAL A N 1
ATOM 695 C CA . VAL A 1 86 ? -24.042 -4.640 28.006 1.00 37.28 86 VAL A CA 1
ATOM 696 C C . VAL A 1 86 ? -23.097 -4.123 29.084 1.00 37.28 86 VAL A C 1
ATOM 698 O O . VAL A 1 86 ? -23.464 -4.047 30.253 1.00 37.28 86 VAL A O 1
ATOM 701 N N . PHE A 1 87 ? -21.851 -3.846 28.710 1.00 40.34 87 PHE A N 1
ATOM 702 C CA . PHE A 1 87 ? -20.949 -3.070 29.552 1.00 40.34 87 PHE A CA 1
ATOM 703 C C . PHE A 1 87 ? -21.523 -1.650 29.647 1.00 40.34 87 PHE A C 1
ATOM 705 O O . PHE A 1 87 ? -21.728 -1.001 28.621 1.00 40.34 87 PHE A O 1
ATOM 712 N N . GLU A 1 88 ? -21.853 -1.217 30.864 1.00 40.59 88 GLU A N 1
ATOM 713 C CA . GLU A 1 88 ? -22.404 0.103 31.184 1.00 40.59 88 GLU A CA 1
ATOM 714 C C . GLU A 1 88 ? -21.545 1.214 30.559 1.00 40.59 88 GLU A C 1
ATOM 716 O O . GLU A 1 88 ? -20.379 1.392 30.909 1.00 40.59 88 GLU A O 1
ATOM 721 N N . ILE A 1 89 ? -22.118 1.964 29.612 1.00 46.88 89 ILE A N 1
ATOM 722 C CA . ILE A 1 89 ? -21.466 3.129 28.985 1.00 46.88 89 ILE A CA 1
ATOM 723 C C . ILE A 1 89 ? -21.465 4.341 29.937 1.00 46.88 89 ILE A C 1
ATOM 725 O O . ILE A 1 89 ? -20.705 5.290 29.741 1.00 46.88 89 ILE A O 1
ATOM 729 N N . ASP A 1 90 ? -22.247 4.286 31.015 1.00 48.19 90 ASP A N 1
ATOM 730 C CA . ASP A 1 90 ? -22.438 5.405 31.939 1.00 48.19 90 ASP A CA 1
ATOM 731 C C . ASP A 1 90 ? -21.185 5.723 32.775 1.00 48.19 90 ASP A C 1
ATOM 733 O O . ASP A 1 90 ? -20.954 6.882 33.118 1.00 48.19 90 ASP A O 1
ATOM 737 N N . ASP A 1 91 ? -20.301 4.745 33.001 1.00 49.16 91 ASP A N 1
ATOM 738 C CA . ASP A 1 91 ? -19.043 4.945 33.741 1.00 49.16 91 ASP A CA 1
ATOM 739 C C . ASP A 1 91 ? -17.962 5.666 32.896 1.00 49.16 91 ASP A C 1
ATOM 741 O O . ASP A 1 91 ? -16.947 6.140 33.412 1.00 49.16 91 ASP A O 1
ATOM 745 N N . LEU A 1 92 ? -18.175 5.783 31.575 1.00 43.81 92 LEU A N 1
ATOM 746 C CA . LEU A 1 92 ? -17.242 6.409 30.628 1.00 43.81 92 LEU A CA 1
ATOM 747 C C . LEU A 1 92 ? -17.443 7.931 30.495 1.00 43.81 92 LEU A C 1
ATOM 749 O O . LEU A 1 92 ? -16.566 8.627 29.979 1.00 43.81 92 LEU A O 1
ATOM 753 N N . LEU A 1 93 ? -18.585 8.457 30.948 1.00 46.50 93 LEU A N 1
ATOM 754 C CA . LEU A 1 93 ? -18.941 9.875 30.817 1.00 46.50 93 LEU A CA 1
ATOM 755 C C . LEU A 1 93 ? -18.613 10.717 32.052 1.00 46.50 93 LEU A C 1
ATOM 757 O O . LEU A 1 93 ? -18.658 11.946 31.962 1.00 46.50 93 LEU A O 1
ATOM 761 N N . ASP A 1 94 ? -18.184 10.113 33.165 1.00 51.06 94 ASP A N 1
ATOM 762 C CA . ASP A 1 94 ? -17.630 10.874 34.288 1.00 51.06 94 ASP A CA 1
ATOM 763 C C . ASP A 1 94 ? -16.159 11.247 34.017 1.00 51.06 94 ASP A C 1
ATOM 765 O O . ASP A 1 94 ? -15.196 10.804 34.649 1.00 51.06 94 ASP A O 1
ATOM 769 N N . SER A 1 95 ? -15.970 12.104 33.011 1.00 50.84 95 SER A N 1
ATOM 770 C CA . SER A 1 95 ? -14.680 12.657 32.585 1.00 50.84 95 SER A CA 1
ATOM 771 C C . SER A 1 95 ? -14.068 13.622 33.609 1.00 50.84 95 SER A C 1
ATOM 773 O O . SER A 1 95 ? -13.094 14.322 33.317 1.00 50.84 95 SER A O 1
ATOM 775 N N . SER A 1 96 ? -14.636 13.720 34.810 1.00 53.53 96 SER A N 1
ATOM 776 C CA . SER A 1 96 ? -14.214 14.689 35.812 1.00 53.53 96 SER A CA 1
ATOM 777 C C . SER A 1 96 ? -12.906 14.308 36.522 1.00 53.53 96 SER A C 1
ATOM 779 O O . SER A 1 96 ? -12.264 15.203 37.083 1.00 53.53 96 SER A O 1
ATOM 781 N N . ASN A 1 97 ? -12.440 13.049 36.450 1.00 48.12 97 ASN A N 1
ATOM 782 C CA . ASN A 1 97 ? -11.483 12.548 37.451 1.00 48.12 97 ASN A CA 1
ATOM 783 C C . ASN A 1 97 ? -10.236 11.761 37.004 1.00 48.12 97 ASN A C 1
ATOM 785 O O . ASN A 1 97 ? -9.570 11.203 37.873 1.00 48.12 97 ASN A O 1
ATOM 789 N N . ARG A 1 98 ? -9.817 11.720 35.730 1.00 50.53 98 ARG A N 1
ATOM 790 C CA . ARG A 1 98 ? -8.545 11.030 35.393 1.00 50.53 98 ARG A CA 1
ATOM 791 C C . ARG A 1 98 ? -7.656 11.782 34.403 1.00 50.53 98 ARG A C 1
ATOM 793 O O . ARG A 1 98 ? -7.505 11.365 33.262 1.00 50.53 98 ARG A O 1
ATOM 800 N N . ASP A 1 99 ? -6.987 12.829 34.882 1.00 45.81 99 ASP A N 1
ATOM 801 C CA . ASP A 1 99 ? -5.668 13.180 34.343 1.00 45.81 99 ASP A CA 1
ATOM 802 C C . ASP A 1 99 ? -4.652 12.198 34.953 1.00 45.81 99 ASP A C 1
ATOM 804 O O . ASP A 1 99 ? -4.417 12.195 36.161 1.00 45.81 99 ASP A O 1
ATOM 808 N N . LYS A 1 100 ? -4.126 11.284 34.133 1.00 56.28 100 LYS A N 1
ATOM 809 C CA . LYS A 1 100 ? -3.136 10.280 34.558 1.00 56.28 100 LYS A CA 1
ATOM 810 C C . LYS A 1 100 ? -1.696 10.763 34.369 1.00 56.28 100 LYS A C 1
ATOM 812 O O . LYS A 1 100 ? -0.776 9.998 34.651 1.00 56.28 100 LYS A O 1
ATOM 817 N N . THR A 1 101 ? -1.478 11.984 33.882 1.00 55.50 101 THR A N 1
ATOM 818 C CA . THR A 1 101 ? -0.140 12.452 33.501 1.00 55.50 101 THR A CA 1
ATOM 819 C C . THR A 1 101 ? 0.436 13.448 34.509 1.00 55.50 101 THR A C 1
ATOM 821 O O . THR A 1 101 ? 1.654 13.467 34.675 1.00 55.50 101 THR A O 1
ATOM 824 N N . TYR A 1 102 ? -0.384 14.188 35.270 1.00 49.88 102 TYR A N 1
ATOM 825 C CA . TYR A 1 102 ? 0.128 15.176 36.235 1.00 49.88 102 TYR A CA 1
ATOM 826 C C . TYR A 1 102 ? -0.698 15.313 37.531 1.00 49.88 102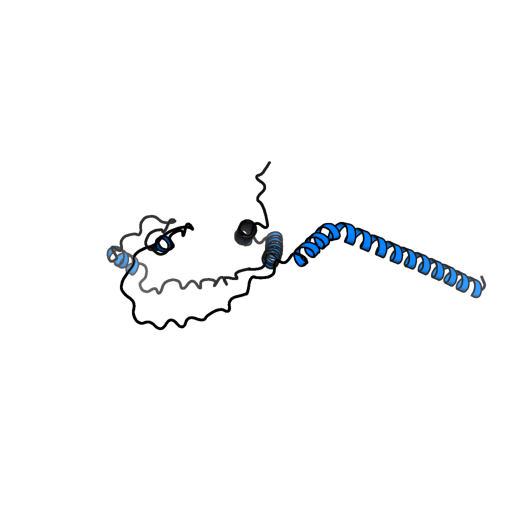 TYR A C 1
ATOM 828 O O . TYR A 1 102 ? -1.259 16.366 37.798 1.00 49.88 102 TYR A O 1
ATOM 836 N N . GLY A 1 103 ? -0.700 14.288 38.395 1.00 53.62 103 GLY A N 1
ATOM 837 C CA . GLY A 1 103 ? -1.096 14.409 39.814 1.00 53.62 103 GLY A CA 1
ATOM 838 C C . GLY A 1 103 ? -2.535 14.899 40.105 1.00 53.62 103 GLY A C 1
ATOM 839 O O . GLY A 1 103 ? -3.329 15.117 39.194 1.00 53.62 103 GLY A O 1
ATOM 840 N N . PRO A 1 104 ? -2.928 15.036 41.390 1.00 53.28 104 PRO A N 1
ATOM 841 C CA . PRO A 1 104 ? -4.243 15.567 41.739 1.00 53.28 104 PRO A CA 1
ATOM 842 C C . PRO A 1 104 ? -4.393 17.006 41.229 1.00 53.28 104 PRO A C 1
ATOM 844 O O . PRO A 1 104 ? -3.471 17.811 41.376 1.00 53.28 104 PRO A O 1
ATOM 847 N N . LYS A 1 105 ? -5.572 17.347 40.687 1.00 54.78 105 LYS A N 1
ATOM 848 C CA . LYS A 1 105 ? -5.932 18.728 40.329 1.00 54.78 105 LYS A CA 1
ATOM 849 C C . LYS A 1 105 ? -5.611 19.647 41.511 1.00 54.78 105 LYS A C 1
ATOM 851 O O . LYS A 1 105 ? -6.129 19.441 42.610 1.00 54.78 105 LYS A O 1
ATOM 856 N N . ILE A 1 106 ? -4.771 20.659 41.287 1.00 56.66 106 ILE A N 1
ATOM 857 C CA . ILE A 1 106 ? -4.555 21.726 42.266 1.00 56.66 106 ILE A CA 1
ATOM 858 C C . ILE A 1 106 ? -5.922 22.380 42.467 1.00 56.66 106 ILE A C 1
ATOM 860 O O . ILE A 1 106 ? -6.478 22.963 41.535 1.00 56.66 106 ILE A O 1
ATOM 864 N N . GLN A 1 107 ? -6.500 22.211 43.658 1.00 57.12 107 GLN A N 1
ATOM 865 C CA . GLN A 1 107 ? -7.725 22.906 44.035 1.00 57.12 107 GLN A CA 1
ATOM 866 C C . GLN A 1 107 ? -7.495 24.396 43.804 1.00 57.12 107 GLN A C 1
ATOM 868 O O . GLN A 1 107 ? -6.436 24.934 44.137 1.00 57.12 107 GLN A O 1
ATOM 873 N N . LEU A 1 108 ? -8.458 25.032 43.145 1.00 53.38 108 LEU A N 1
ATOM 874 C CA . LEU A 1 108 ? -8.355 26.398 42.664 1.00 53.38 108 LEU A CA 1
ATOM 875 C C . LEU A 1 108 ? -8.452 27.349 43.865 1.00 53.38 108 LEU A C 1
ATOM 877 O O . LEU A 1 108 ? -9.460 28.009 44.090 1.00 53.38 108 LEU A O 1
ATOM 881 N N . ASN A 1 109 ? -7.366 27.449 44.630 1.00 50.94 109 ASN A N 1
ATOM 882 C CA . ASN A 1 109 ? -7.112 28.509 45.600 1.00 50.94 109 ASN A CA 1
ATOM 883 C C . ASN A 1 109 ? -6.719 29.767 44.801 1.00 50.94 109 ASN A C 1
ATOM 885 O O . ASN A 1 109 ? -5.616 30.301 44.922 1.00 50.94 109 ASN A O 1
ATOM 889 N N . GLY A 1 110 ? -7.607 30.169 43.886 1.00 55.34 110 GLY A N 1
ATOM 890 C CA . GLY A 1 110 ? -7.323 30.936 42.671 1.00 55.34 110 GLY A CA 1
ATOM 891 C C . GLY A 1 110 ? -6.866 32.373 42.852 1.00 55.34 110 GLY A C 1
ATOM 892 O O . GLY A 1 110 ? -6.676 33.049 41.854 1.00 55.34 110 GLY A O 1
ATOM 893 N N . ALA A 1 111 ? -6.683 32.856 44.078 1.00 58.47 111 ALA A N 1
ATOM 894 C CA . ALA A 1 111 ? -6.233 34.221 44.329 1.00 58.47 111 ALA A CA 1
ATOM 895 C C . ALA A 1 111 ? -4.714 34.320 44.541 1.00 58.47 111 ALA A C 1
ATOM 897 O O . ALA A 1 111 ? -4.097 35.279 44.091 1.00 58.47 111 ALA A O 1
ATOM 898 N N . ILE A 1 112 ? -4.085 33.315 45.165 1.00 55.66 112 ILE A N 1
ATOM 899 C CA . ILE A 1 112 ? -2.703 33.452 45.668 1.00 55.66 112 ILE A CA 1
ATOM 900 C C . ILE A 1 112 ? -1.693 33.559 44.516 1.00 55.66 112 ILE A C 1
ATOM 902 O O . ILE A 1 112 ? -0.721 34.306 44.586 1.00 55.66 112 ILE A O 1
ATOM 906 N N . TYR A 1 113 ? -1.935 32.828 43.428 1.00 60.06 113 TYR A N 1
ATOM 907 C CA . TYR A 1 113 ? -1.021 32.791 42.289 1.00 60.06 113 TYR A CA 1
ATOM 908 C C . TYR A 1 113 ? -1.257 33.928 41.289 1.00 60.06 113 TYR A C 1
ATOM 910 O O . TYR A 1 113 ? -0.319 34.321 40.600 1.00 60.06 113 TYR A O 1
ATOM 918 N N . LEU A 1 114 ? -2.469 34.492 41.217 1.00 60.66 114 LEU A N 1
ATOM 919 C CA . LEU A 1 114 ? -2.776 35.569 40.269 1.00 60.66 114 LEU A CA 1
ATOM 920 C C . LEU A 1 114 ? -1.996 36.847 40.586 1.00 60.66 114 LEU A C 1
ATOM 922 O O . LEU A 1 114 ? -1.461 37.464 39.668 1.00 60.66 114 LEU A O 1
ATOM 926 N N . ASP A 1 115 ? -1.852 37.196 41.865 1.00 63.94 115 ASP A N 1
ATOM 927 C CA . ASP A 1 115 ? -1.086 38.377 42.285 1.00 63.94 115 ASP A CA 1
ATOM 928 C C . ASP A 1 115 ? 0.417 38.234 41.997 1.00 63.94 115 ASP A C 1
ATOM 930 O O . ASP A 1 115 ? 1.081 39.201 41.622 1.00 63.94 115 ASP A O 1
ATOM 934 N N . ILE A 1 116 ? 0.951 37.011 42.102 1.00 66.88 116 ILE A N 1
ATOM 935 C CA . ILE A 1 116 ? 2.352 36.707 41.779 1.00 66.88 116 ILE A CA 1
ATOM 936 C C . ILE A 1 116 ? 2.576 36.777 40.260 1.00 66.88 116 ILE A C 1
ATOM 938 O O . ILE A 1 116 ? 3.528 37.408 39.801 1.00 66.88 116 ILE A O 1
ATOM 942 N N . ILE A 1 117 ? 1.687 36.167 39.469 1.00 62.97 117 ILE A N 1
ATOM 943 C CA . ILE A 1 117 ? 1.821 36.085 38.005 1.00 62.97 117 ILE A CA 1
ATOM 944 C C . ILE A 1 117 ? 1.569 37.449 37.339 1.00 62.97 117 ILE A C 1
ATOM 946 O O . ILE A 1 117 ? 2.236 37.781 36.359 1.00 62.97 117 ILE A O 1
ATOM 950 N N . LYS A 1 118 ? 0.675 38.283 37.887 1.00 66.19 118 LYS A N 1
ATOM 951 C CA . LYS A 1 118 ? 0.371 39.631 37.372 1.00 66.19 118 LYS A CA 1
ATOM 952 C C . LYS A 1 118 ? 1.591 40.558 37.350 1.00 66.19 118 LYS A C 1
ATOM 954 O O . LYS A 1 118 ? 1.714 41.387 36.453 1.00 66.19 118 LYS A O 1
ATOM 959 N N . ASN A 1 119 ? 2.515 40.402 38.298 1.00 65.44 119 ASN A N 1
ATOM 960 C CA . ASN A 1 119 ? 3.761 41.175 38.316 1.00 65.44 119 ASN A CA 1
ATOM 961 C C . ASN A 1 119 ? 4.771 40.705 37.259 1.00 65.44 119 ASN A C 1
ATOM 963 O O . ASN A 1 119 ? 5.634 41.479 36.853 1.00 65.44 119 ASN A O 1
ATOM 967 N N . LEU A 1 120 ? 4.663 39.450 36.812 1.00 69.19 120 LEU A N 1
ATOM 968 C CA . LEU A 1 120 ? 5.524 38.879 35.776 1.00 69.19 120 LEU A CA 1
ATOM 969 C C . LEU A 1 120 ? 5.034 39.229 34.365 1.00 69.19 120 LEU A C 1
ATOM 971 O O . LEU A 1 120 ? 5.846 39.326 33.447 1.00 69.19 120 LEU A O 1
ATOM 975 N N . PHE A 1 121 ? 3.731 39.472 34.193 1.00 63.16 121 PHE A N 1
ATOM 976 C CA . PHE A 1 121 ? 3.130 39.842 32.912 1.00 63.16 121 PHE A CA 1
ATOM 977 C C . PHE A 1 121 ? 2.132 40.995 33.103 1.00 63.16 121 PHE A C 1
ATOM 979 O O . PHE A 1 121 ? 0.987 40.781 33.490 1.00 63.16 121 PHE A O 1
ATOM 986 N N . GLN A 1 122 ? 2.560 42.229 32.805 1.00 60.75 122 GLN A N 1
ATOM 987 C CA . GLN A 1 122 ? 1.742 43.452 32.955 1.00 60.75 122 GLN A CA 1
ATOM 988 C C . GLN A 1 122 ? 0.464 43.435 32.094 1.00 60.75 122 GLN A C 1
ATOM 990 O O . GLN A 1 122 ? -0.525 44.091 32.416 1.00 60.75 122 GLN A O 1
ATOM 995 N N . SER A 1 123 ? 0.497 42.678 30.997 1.00 61.88 123 SER A N 1
ATOM 996 C CA . SER A 1 123 ? -0.613 42.343 30.110 1.00 61.88 123 SER A CA 1
ATOM 997 C C . SER A 1 123 ? -0.187 41.136 29.270 1.00 61.88 123 SER A C 1
ATOM 999 O O . SER A 1 123 ? 0.967 41.060 28.843 1.00 61.88 123 SER A O 1
ATOM 1001 N N . GLY A 1 124 ? -1.092 40.186 29.044 1.00 56.31 124 GLY A N 1
ATOM 1002 C CA . GLY A 1 124 ? -0.822 39.020 28.211 1.00 56.31 124 GLY A CA 1
ATOM 1003 C C . GLY A 1 124 ? -2.084 38.214 27.934 1.00 56.31 124 GLY A C 1
ATOM 1004 O O . GLY A 1 124 ? -2.576 37.497 28.799 1.00 56.31 124 GLY A O 1
ATOM 1005 N N . SER A 1 125 ? -2.603 38.298 26.712 1.00 61.28 125 SER A N 1
ATOM 1006 C CA . SER A 1 125 ? -3.443 37.239 26.152 1.00 61.28 125 SER A CA 1
ATOM 1007 C C . SER A 1 125 ? -2.498 36.090 25.806 1.00 61.28 125 SER A C 1
ATOM 1009 O O . SER A 1 125 ? -1.628 36.293 24.962 1.00 61.28 125 SER A O 1
ATOM 1011 N N . GLY A 1 126 ? -2.584 34.949 26.495 1.00 66.00 126 GLY A N 1
ATOM 1012 C CA . GLY A 1 126 ? -1.626 33.841 26.360 1.00 66.00 126 GLY A CA 1
ATOM 1013 C C . GLY A 1 126 ? -1.279 33.456 24.911 1.00 66.00 126 GLY A C 1
ATOM 1014 O O . GLY A 1 126 ? -1.993 33.795 23.970 1.00 66.00 126 GLY A O 1
ATOM 1015 N N . LEU A 1 127 ? -0.170 32.734 24.727 1.00 64.25 127 LEU A N 1
ATOM 1016 C CA . LEU A 1 127 ? 0.289 32.268 23.413 1.00 64.25 127 LEU A CA 1
ATOM 1017 C C . LEU A 1 127 ? -0.841 31.539 22.666 1.00 64.25 127 LEU A C 1
ATOM 1019 O O . LEU A 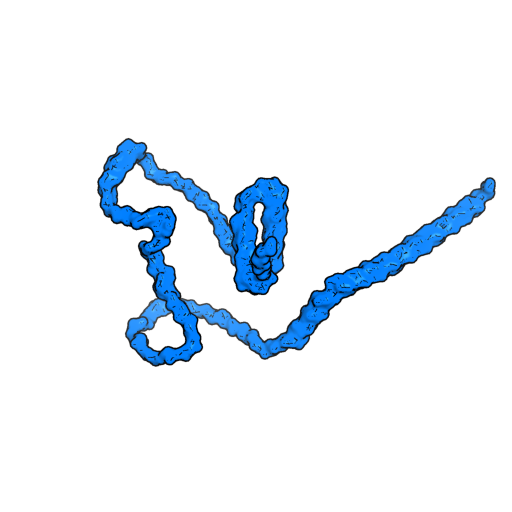1 127 ? -1.222 30.427 23.029 1.00 64.25 127 LEU A O 1
ATOM 1023 N N . SER A 1 128 ? -1.364 32.161 21.607 1.00 62.22 128 SER A N 1
ATOM 1024 C CA . SER A 1 128 ? -2.306 31.517 20.694 1.00 62.22 128 SER A CA 1
ATOM 1025 C C . SER A 1 128 ? -1.529 30.514 19.846 1.00 62.22 128 SER A C 1
ATOM 1027 O O . SER A 1 128 ? -0.961 30.849 18.809 1.00 62.22 128 SER A O 1
ATOM 1029 N N . ILE A 1 129 ? -1.430 29.278 20.332 1.00 61.56 129 ILE A N 1
ATOM 1030 C CA . ILE A 1 129 ? -0.907 28.175 19.533 1.00 61.56 129 ILE A CA 1
ATOM 1031 C C . ILE A 1 129 ? -2.021 27.747 18.587 1.00 61.56 129 ILE A C 1
ATOM 1033 O O . ILE A 1 129 ? -3.079 27.275 19.005 1.00 61.56 129 ILE A O 1
ATOM 1037 N N . GLN A 1 130 ? -1.772 27.907 17.292 1.00 61.56 130 GLN A N 1
ATOM 1038 C CA . GLN A 1 130 ? -2.631 27.366 16.256 1.00 61.56 130 GLN A CA 1
ATOM 1039 C C . GLN A 1 130 ? -2.505 25.838 16.295 1.00 61.56 130 GLN A C 1
ATOM 1041 O O . GLN A 1 130 ? -1.531 25.266 15.805 1.00 61.56 130 GLN A O 1
ATOM 1046 N N . LEU A 1 131 ? -3.470 25.178 16.941 1.00 58.06 131 LEU A N 1
ATOM 1047 C CA . LEU A 1 131 ? -3.541 23.722 16.970 1.00 58.06 131 LEU A CA 1
ATOM 1048 C C . LEU A 1 131 ? -3.626 23.220 15.526 1.00 58.06 131 LEU A C 1
ATOM 1050 O O . LEU A 1 131 ? -4.543 23.581 14.783 1.00 58.06 131 LEU A O 1
ATOM 1054 N N . GLN A 1 132 ? -2.652 22.405 15.120 1.00 66.19 132 GLN A N 1
ATOM 1055 C CA . GLN A 1 132 ? -2.707 21.680 13.856 1.00 66.19 132 GLN A CA 1
ATOM 1056 C C . GLN A 1 132 ? -3.971 20.811 13.900 1.00 66.19 132 GLN A C 1
ATOM 1058 O O . GLN A 1 132 ? -4.056 19.867 14.691 1.00 66.19 132 GLN A O 1
ATOM 1063 N N . LYS A 1 133 ? -4.986 21.166 13.101 1.00 58.12 133 LYS A N 1
ATOM 1064 C CA . LYS A 1 133 ? -6.196 20.356 12.943 1.00 58.12 133 LYS A CA 1
ATOM 1065 C C . LYS A 1 133 ? -5.783 19.045 12.284 1.00 58.12 133 LYS A C 1
ATOM 1067 O O . LYS A 1 133 ? -5.542 18.999 11.082 1.00 58.12 133 LYS A O 1
ATOM 1072 N N . HIS A 1 134 ? -5.662 17.993 13.080 1.00 52.66 134 HIS A N 1
ATOM 1073 C CA . HIS A 1 134 ? -5.542 16.643 12.563 1.00 52.66 134 HIS A CA 1
ATOM 1074 C C . HIS A 1 134 ? -6.919 16.257 12.026 1.00 52.66 134 HIS A C 1
ATOM 1076 O O . HIS A 1 134 ? -7.883 16.132 12.780 1.00 52.66 134 HIS A O 1
ATOM 1082 N N . ASN A 1 135 ? -7.033 16.136 10.705 1.00 55.59 135 ASN A N 1
ATOM 1083 C CA . ASN A 1 135 ? -8.239 15.599 10.095 1.00 55.59 135 ASN A CA 1
ATOM 1084 C C . ASN A 1 135 ? -8.378 14.144 10.546 1.00 55.59 135 ASN A C 1
ATOM 1086 O O . ASN A 1 135 ? -7.539 13.305 10.211 1.00 55.59 135 ASN A O 1
ATOM 1090 N N . LEU A 1 136 ? -9.423 13.861 11.322 1.00 53.09 136 LEU A N 1
ATOM 1091 C CA . LEU A 1 136 ? -9.784 12.502 11.692 1.00 53.09 136 LEU A CA 1
ATOM 1092 C C . LEU A 1 136 ? -10.363 11.830 10.440 1.00 53.09 136 LEU A C 1
ATOM 1094 O O . LEU A 1 136 ? -11.527 12.023 10.099 1.00 53.09 136 LEU A O 1
ATOM 1098 N N . VAL A 1 137 ? -9.520 11.118 9.696 1.00 63.31 137 VAL A N 1
ATOM 1099 C CA . VAL A 1 137 ? -9.960 10.291 8.570 1.00 63.31 137 VAL A CA 1
ATOM 1100 C C . VAL A 1 137 ? -10.102 8.870 9.091 1.00 63.31 137 VAL A C 1
ATOM 1102 O O . VAL A 1 137 ? -9.106 8.271 9.497 1.00 63.31 137 VAL A O 1
ATOM 1105 N N . TYR A 1 138 ? -11.339 8.378 9.124 1.00 57.75 138 TYR A N 1
ATOM 1106 C CA . TYR A 1 138 ? -11.682 7.019 9.533 1.00 57.75 138 TYR A CA 1
ATOM 1107 C C . TYR A 1 138 ? -11.635 6.105 8.303 1.00 57.75 138 TYR A C 1
ATOM 1109 O O . TYR A 1 138 ? -12.360 6.344 7.334 1.00 57.75 138 TYR A O 1
ATOM 1117 N N . TRP A 1 139 ? -10.743 5.114 8.312 1.00 64.31 139 TRP A N 1
ATOM 1118 C CA . TRP A 1 139 ? -10.469 4.249 7.163 1.00 64.31 139 TRP A CA 1
ATOM 1119 C C . TRP A 1 139 ? -11.248 2.943 7.314 1.00 64.31 139 TRP A C 1
ATOM 1121 O O . TRP A 1 139 ? -10.891 2.082 8.103 1.00 64.31 139 TRP A O 1
ATOM 1131 N N . ASN A 1 140 ? -12.329 2.790 6.550 1.00 68.50 140 ASN A N 1
ATOM 1132 C CA . ASN A 1 140 ? -13.188 1.602 6.633 1.00 68.50 140 ASN A CA 1
ATOM 1133 C C . ASN A 1 140 ? -12.723 0.433 5.750 1.00 68.50 140 ASN A C 1
ATOM 1135 O O . ASN A 1 140 ? -13.229 -0.678 5.902 1.00 68.50 140 ASN A O 1
ATOM 1139 N N . ASP A 1 141 ? -11.812 0.673 4.800 1.00 81.06 141 ASP A N 1
ATOM 1140 C CA . ASP A 1 141 ? -11.291 -0.357 3.897 1.00 81.06 141 ASP A CA 1
ATOM 1141 C C . ASP A 1 141 ? -9.833 -0.705 4.252 1.00 81.06 141 ASP A C 1
ATOM 1143 O O . ASP A 1 141 ? -8.952 0.163 4.205 1.00 81.06 141 ASP A O 1
ATOM 1147 N N . PRO A 1 142 ? -9.529 -1.984 4.532 1.00 80.56 142 PRO A N 1
ATOM 1148 C CA . PRO A 1 142 ? -8.162 -2.460 4.713 1.00 80.56 142 PRO A CA 1
ATOM 1149 C C . PRO A 1 142 ? -7.192 -2.084 3.586 1.00 80.56 142 PRO A C 1
ATOM 1151 O O . PRO A 1 142 ? -6.003 -1.882 3.840 1.00 80.56 142 PRO A O 1
ATOM 1154 N N . ASN A 1 143 ? -7.665 -1.960 2.342 1.00 83.75 143 ASN A N 1
ATOM 1155 C CA . ASN A 1 143 ? -6.805 -1.563 1.223 1.00 83.75 143 ASN A CA 1
ATOM 1156 C C . ASN A 1 143 ? -6.292 -0.125 1.366 1.00 83.75 143 ASN A C 1
ATOM 1158 O O . ASN A 1 143 ? -5.149 0.168 1.004 1.00 83.75 143 ASN A O 1
ATOM 1162 N N . GLU A 1 144 ? -7.111 0.772 1.913 1.00 86.00 144 GLU A N 1
ATOM 1163 C CA . GLU A 1 144 ? -6.741 2.167 2.149 1.00 86.00 144 GLU A CA 1
ATOM 1164 C C . GLU A 1 144 ? -5.699 2.270 3.272 1.00 86.00 144 GLU A C 1
ATOM 1166 O O . GLU A 1 144 ? -4.700 2.981 3.119 1.00 86.00 144 GLU A O 1
ATOM 1171 N N . LEU A 1 145 ? -5.853 1.469 4.336 1.00 87.06 145 LEU A N 1
ATOM 1172 C CA . LEU A 1 145 ? -4.860 1.334 5.410 1.00 87.06 145 LEU A CA 1
ATOM 1173 C C . LEU A 1 145 ? -3.512 0.833 4.883 1.00 87.06 145 LEU A C 1
ATOM 1175 O O . LEU A 1 145 ? -2.464 1.392 5.215 1.00 87.06 145 LEU A O 1
ATOM 1179 N N . VAL A 1 146 ? -3.518 -0.172 4.001 1.00 88.44 146 VAL A N 1
ATOM 1180 C CA . VAL A 1 146 ? -2.294 -0.691 3.371 1.00 88.44 146 VAL A CA 1
ATOM 1181 C C . VAL A 1 146 ? -1.651 0.354 2.452 1.00 88.44 146 VAL A C 1
ATOM 1183 O O . VAL A 1 146 ? -0.429 0.520 2.470 1.00 88.44 146 VAL A O 1
ATOM 1186 N N . CYS A 1 147 ? -2.436 1.097 1.668 1.00 89.25 147 CYS A N 1
ATOM 1187 C CA . CYS A 1 147 ? -1.928 2.194 0.839 1.00 89.25 147 CYS A CA 1
ATOM 1188 C C . CYS A 1 147 ? -1.278 3.297 1.684 1.00 89.25 147 CYS A C 1
ATOM 1190 O O . CYS A 1 147 ? -0.167 3.739 1.369 1.00 89.25 147 CYS A O 1
ATOM 1192 N N . ARG A 1 148 ? -1.916 3.694 2.792 1.00 91.44 148 ARG A N 1
ATOM 1193 C CA . ARG A 1 148 ? -1.349 4.656 3.743 1.00 91.44 148 ARG A CA 1
ATOM 1194 C C . ARG A 1 148 ? -0.067 4.119 4.370 1.00 91.44 148 ARG A C 1
ATOM 1196 O O . ARG A 1 148 ? 0.938 4.822 4.374 1.00 91.44 148 ARG A O 1
ATOM 1203 N N . LEU A 1 149 ? -0.052 2.863 4.812 1.00 92.81 149 LEU A N 1
ATOM 1204 C CA . LEU A 1 149 ? 1.140 2.227 5.371 1.00 92.81 149 LEU A CA 1
ATOM 1205 C C . LEU A 1 149 ? 2.315 2.243 4.383 1.00 92.81 149 LEU A C 1
ATOM 1207 O O . LEU A 1 149 ? 3.432 2.585 4.766 1.00 92.81 149 LEU A O 1
ATOM 1211 N N . ARG A 1 150 ? 2.073 1.947 3.098 1.00 94.06 150 ARG A N 1
ATOM 1212 C CA . ARG A 1 150 ? 3.104 2.031 2.044 1.00 94.06 150 ARG A CA 1
ATOM 1213 C C . ARG A 1 150 ? 3.671 3.443 1.909 1.00 94.06 150 ARG A C 1
ATOM 1215 O O . ARG A 1 150 ? 4.887 3.596 1.804 1.00 94.06 150 ARG A O 1
ATOM 1222 N N . LEU A 1 151 ? 2.815 4.465 1.946 1.00 93.56 151 LEU A N 1
ATOM 1223 C CA . LEU A 1 151 ? 3.240 5.865 1.894 1.00 93.56 151 LEU A CA 1
ATOM 1224 C C . LEU A 1 151 ? 4.070 6.257 3.127 1.00 93.56 151 LEU A C 1
ATOM 1226 O O . LEU A 1 151 ? 5.117 6.891 2.997 1.00 93.56 151 LEU A O 1
ATOM 1230 N N . LEU A 1 152 ? 3.645 5.833 4.318 1.00 93.88 152 LEU A N 1
ATOM 1231 C CA . LEU A 1 152 ? 4.350 6.094 5.573 1.00 93.88 152 LEU A CA 1
ATOM 1232 C C . LEU A 1 152 ? 5.715 5.392 5.623 1.00 93.88 152 LEU A C 1
ATOM 1234 O O . LEU A 1 152 ? 6.698 5.994 6.050 1.00 93.88 152 LEU A O 1
ATOM 1238 N N . LEU A 1 153 ? 5.815 4.157 5.122 1.00 93.38 153 LEU A N 1
ATOM 1239 C CA . LEU A 1 153 ? 7.090 3.445 4.990 1.00 93.38 153 LEU A CA 1
ATOM 1240 C C . LEU A 1 153 ? 8.037 4.142 4.008 1.00 93.38 153 LEU A C 1
ATOM 1242 O O . LEU A 1 153 ? 9.227 4.249 4.297 1.00 93.38 153 LEU A O 1
ATOM 1246 N N . ALA A 1 154 ? 7.524 4.668 2.891 1.00 93.81 154 ALA A N 1
ATOM 1247 C CA . ALA A 1 154 ? 8.320 5.469 1.962 1.00 93.81 154 ALA A CA 1
ATOM 1248 C C . ALA A 1 154 ? 8.811 6.776 2.611 1.00 93.81 154 ALA A C 1
ATOM 1250 O O . ALA A 1 154 ? 9.983 7.125 2.482 1.00 93.81 154 ALA A O 1
ATOM 1251 N N . SER A 1 155 ? 7.951 7.464 3.371 1.00 93.94 155 SER A N 1
ATOM 1252 C CA . SER A 1 155 ? 8.334 8.663 4.129 1.00 93.94 155 SER A CA 1
ATOM 1253 C C . SER A 1 155 ? 9.407 8.355 5.181 1.00 93.94 155 SER A C 1
ATOM 1255 O O . SER A 1 155 ? 10.391 9.086 5.303 1.00 93.94 155 SER A O 1
ATOM 1257 N N . LYS A 1 156 ? 9.274 7.228 5.889 1.00 94.38 156 LYS A N 1
ATOM 1258 C CA . LYS A 1 156 ? 10.274 6.751 6.851 1.00 94.38 156 LYS A CA 1
ATOM 1259 C C . LYS A 1 156 ? 11.600 6.395 6.174 1.00 94.38 156 LYS A C 1
ATOM 1261 O O . LYS A 1 156 ? 12.653 6.756 6.691 1.00 94.38 156 LYS A O 1
ATOM 1266 N N . ALA A 1 157 ? 11.563 5.745 5.010 1.00 92.19 157 ALA A N 1
ATOM 1267 C CA . ALA A 1 157 ? 12.753 5.439 4.211 1.00 92.19 157 ALA A CA 1
ATOM 1268 C C . ALA A 1 157 ? 13.461 6.704 3.696 1.00 92.19 157 ALA A C 1
ATOM 1270 O O . ALA A 1 157 ? 14.683 6.717 3.580 1.00 92.19 157 ALA A O 1
ATOM 1271 N N . ALA A 1 158 ? 12.714 7.786 3.459 1.00 93.75 158 ALA A N 1
ATOM 1272 C CA . ALA A 1 158 ? 13.262 9.105 3.143 1.00 93.75 158 ALA A CA 1
ATOM 1273 C C . ALA A 1 158 ? 13.862 9.842 4.364 1.00 93.75 158 ALA A C 1
ATOM 1275 O O . ALA A 1 158 ? 14.356 10.957 4.217 1.00 93.75 158 ALA A O 1
ATOM 1276 N N . GLY A 1 159 ? 13.833 9.241 5.562 1.00 92.88 159 GLY A N 1
ATOM 1277 C CA . GLY A 1 159 ? 14.433 9.784 6.784 1.00 92.88 159 GLY A CA 1
ATOM 1278 C C . GLY A 1 159 ? 13.461 10.497 7.729 1.00 92.88 159 GLY A C 1
ATOM 1279 O O . GLY A 1 159 ? 13.904 11.081 8.717 1.00 92.88 159 GLY A O 1
ATOM 1280 N N . ASN A 1 160 ? 12.148 10.456 7.478 1.00 92.31 160 ASN A N 1
ATOM 1281 C CA . ASN A 1 160 ? 11.172 11.062 8.384 1.00 92.31 160 ASN A CA 1
ATOM 1282 C C . ASN A 1 160 ? 10.943 10.189 9.634 1.00 92.31 160 ASN A C 1
ATOM 1284 O O . ASN A 1 160 ? 10.403 9.083 9.552 1.00 92.31 160 ASN A O 1
ATOM 1288 N N . THR A 1 161 ? 11.326 10.688 10.811 1.00 87.81 161 THR A N 1
ATOM 1289 C CA . THR A 1 161 ? 11.213 9.967 12.093 1.00 87.81 161 THR A CA 1
ATOM 1290 C C . THR A 1 161 ? 9.855 10.141 12.781 1.00 87.81 161 THR A C 1
ATOM 1292 O O . THR A 1 161 ? 9.474 9.288 13.587 1.00 87.81 161 THR A O 1
ATOM 1295 N N . GLY A 1 162 ? 9.088 11.180 12.426 1.00 89.62 162 GLY A N 1
ATOM 1296 C CA . GLY A 1 162 ? 7.788 11.506 13.034 1.00 89.62 162 GLY A CA 1
ATOM 1297 C C . GLY A 1 162 ? 6.641 10.563 12.655 1.00 89.62 162 GLY A C 1
ATOM 1298 O O . GLY A 1 162 ? 5.556 10.649 13.214 1.00 89.62 162 GLY A O 1
ATOM 1299 N N . VAL A 1 163 ? 6.887 9.634 11.731 1.00 92.94 163 VAL A N 1
ATOM 1300 C CA . VAL A 1 163 ? 5.865 8.767 11.122 1.00 92.94 163 VAL A CA 1
ATOM 1301 C C . VAL A 1 163 ? 5.628 7.470 11.916 1.00 92.94 163 VAL A C 1
ATOM 1303 O O . VAL A 1 163 ? 4.693 6.716 11.655 1.00 92.94 163 VAL A O 1
ATOM 1306 N N . SER A 1 164 ? 6.464 7.184 12.917 1.00 89.56 164 SER A N 1
ATOM 1307 C CA . SER A 1 164 ? 6.450 5.892 13.622 1.00 89.56 164 SER A CA 1
ATOM 1308 C C . SER A 1 164 ? 5.155 5.621 14.397 1.00 89.56 164 SER A C 1
ATOM 1310 O O . SER A 1 164 ? 4.704 4.479 14.420 1.00 89.56 164 SER A O 1
ATOM 1312 N N . ASN A 1 165 ? 4.541 6.653 14.983 1.00 89.69 165 ASN A N 1
ATOM 1313 C CA . ASN A 1 165 ? 3.291 6.501 15.735 1.00 89.69 165 ASN A CA 1
ATOM 1314 C C . ASN A 1 165 ? 2.125 6.143 14.810 1.00 89.69 165 ASN A C 1
ATOM 1316 O O . ASN A 1 165 ? 1.351 5.249 15.124 1.00 89.69 165 ASN A O 1
ATOM 1320 N N . GLU A 1 166 ? 2.035 6.782 13.641 1.00 89.31 166 GLU A N 1
ATOM 1321 C CA . GLU A 1 166 ? 0.999 6.464 12.652 1.00 89.31 166 GLU A CA 1
ATOM 1322 C C . GLU A 1 166 ? 1.140 5.036 12.122 1.00 89.31 166 GLU A C 1
ATOM 1324 O O . GLU A 1 166 ? 0.147 4.334 11.967 1.00 89.31 166 GLU A O 1
ATOM 1329 N N . ILE A 1 167 ? 2.376 4.582 11.890 1.00 92.12 167 ILE A N 1
ATOM 1330 C CA . ILE A 1 167 ? 2.642 3.192 11.501 1.00 92.12 167 ILE A CA 1
ATOM 1331 C C . ILE A 1 167 ? 2.146 2.221 12.584 1.00 92.12 167 ILE A C 1
ATOM 1333 O O . ILE A 1 167 ? 1.557 1.196 12.251 1.00 92.12 167 ILE A O 1
ATOM 1337 N N . LEU A 1 168 ? 2.373 2.535 13.865 1.00 90.75 168 LEU A N 1
ATOM 1338 C CA . LEU A 1 168 ? 1.929 1.693 14.978 1.00 90.75 168 LEU A CA 1
ATOM 1339 C C . LEU A 1 168 ? 0.398 1.638 15.077 1.00 90.75 168 LEU A C 1
ATOM 1341 O O . LEU A 1 168 ? -0.142 0.544 15.203 1.00 90.75 168 LEU A O 1
ATOM 1345 N N . LEU A 1 169 ? -0.279 2.784 14.939 1.00 90.31 169 LEU A N 1
ATOM 1346 C CA . LEU A 1 169 ? -1.745 2.872 14.941 1.00 90.31 169 LEU A CA 1
ATOM 1347 C C . LEU A 1 169 ? -2.371 2.034 13.819 1.00 90.31 169 LEU A C 1
ATOM 1349 O O . LEU A 1 169 ? -3.327 1.308 14.058 1.00 90.31 169 LEU A O 1
ATOM 1353 N N . ILE A 1 170 ? -1.794 2.061 12.611 1.00 89.94 170 ILE A N 1
ATOM 1354 C CA . ILE A 1 170 ? -2.284 1.228 11.502 1.00 89.94 170 ILE A CA 1
ATOM 1355 C C . ILE A 1 170 ? -2.106 -0.265 11.806 1.00 89.94 170 ILE A C 1
ATOM 1357 O O . ILE A 1 170 ? -2.974 -1.067 11.472 1.00 89.94 170 ILE A O 1
ATOM 1361 N N . PHE A 1 171 ? -0.991 -0.671 12.422 1.00 90.19 171 PHE A N 1
ATOM 1362 C CA . PHE A 1 171 ? -0.810 -2.074 12.804 1.00 90.19 171 PHE A CA 1
ATOM 1363 C C . PHE A 1 171 ? -1.815 -2.526 13.867 1.00 90.19 171 PHE A C 1
ATOM 1365 O O . PHE A 1 171 ? -2.287 -3.658 13.791 1.00 90.19 171 PHE A O 1
ATOM 1372 N N . GLU A 1 172 ? -2.144 -1.666 14.828 1.00 88.62 172 GLU A N 1
ATOM 1373 C CA . GLU A 1 172 ? -3.164 -1.939 15.844 1.00 88.62 172 GLU A CA 1
ATOM 1374 C C . GLU A 1 172 ? -4.552 -2.089 15.205 1.00 88.62 172 GLU A C 1
ATOM 1376 O O . GLU A 1 172 ? -5.210 -3.106 15.407 1.00 88.62 172 GLU A O 1
ATOM 1381 N N . GLU A 1 173 ? -4.933 -1.178 14.307 1.00 88.50 173 GLU A N 1
ATOM 1382 C CA . GLU A 1 173 ? -6.209 -1.227 13.580 1.00 88.50 173 GLU A CA 1
ATOM 1383 C C . GLU A 1 173 ? -6.340 -2.486 12.700 1.00 88.50 173 GLU A C 1
ATOM 1385 O O . GLU A 1 173 ? -7.362 -3.175 12.711 1.00 88.50 173 GLU A O 1
ATOM 1390 N N . LEU A 1 174 ? -5.276 -2.866 11.982 1.00 88.12 174 LEU A N 1
ATOM 1391 C CA . LEU A 1 174 ? -5.257 -4.103 11.191 1.00 88.12 174 LEU A CA 1
ATOM 1392 C C . LEU A 1 174 ? -5.321 -5.367 12.067 1.00 88.12 174 LEU A C 1
ATOM 1394 O O . LEU A 1 174 ? -5.826 -6.404 11.619 1.00 88.12 174 LEU A O 1
ATOM 1398 N N . GLN A 1 175 ? -4.788 -5.306 13.289 1.00 89.12 175 GLN A N 1
ATOM 1399 C CA . GLN A 1 175 ? -4.860 -6.398 14.256 1.00 89.12 175 GLN A CA 1
ATOM 1400 C C . GLN A 1 175 ? -6.272 -6.525 14.843 1.00 89.12 175 GLN A C 1
ATOM 1402 O O . GLN A 1 175 ? -6.783 -7.642 14.926 1.00 89.12 175 GLN A O 1
ATOM 1407 N N . GLU A 1 176 ? -6.912 -5.411 15.209 1.00 86.88 176 GLU A N 1
ATOM 1408 C CA . GLU A 1 176 ? -8.300 -5.372 15.694 1.00 86.88 176 GLU A CA 1
ATOM 1409 C C . GLU A 1 176 ? -9.291 -5.862 14.636 1.00 86.88 176 GLU A C 1
ATOM 1411 O O . GLU A 1 176 ? -10.209 -6.622 14.946 1.00 86.88 176 GLU A O 1
ATOM 1416 N N . ALA A 1 177 ? -9.051 -5.529 13.365 1.00 85.31 177 ALA A N 1
ATOM 1417 C CA . ALA A 1 177 ? -9.816 -6.060 12.239 1.00 85.31 177 ALA A CA 1
ATOM 1418 C C . ALA A 1 177 ? -9.603 -7.573 12.003 1.00 85.31 177 ALA A C 1
ATOM 1420 O O . ALA A 1 177 ? -10.278 -8.169 11.163 1.00 85.31 177 ALA A O 1
ATOM 1421 N N . GLY A 1 178 ? -8.657 -8.212 12.704 1.00 86.25 178 GLY A N 1
ATOM 1422 C CA . GLY A 1 178 ? -8.350 -9.639 12.569 1.00 86.25 178 GLY A CA 1
ATOM 1423 C C . GLY A 1 178 ? -7.631 -10.009 11.268 1.00 86.25 178 GLY A C 1
ATOM 1424 O O . GLY A 1 178 ? -7.585 -11.184 10.906 1.00 86.25 178 GLY A O 1
ATOM 1425 N N . LEU A 1 179 ? -7.071 -9.025 10.557 1.00 86.69 179 LEU A N 1
ATOM 1426 C CA . LEU A 1 179 ? -6.416 -9.219 9.259 1.00 86.69 179 LEU A CA 1
ATOM 1427 C C . LEU A 1 179 ? -4.952 -9.626 9.398 1.00 86.69 179 LEU A C 1
ATOM 1429 O O . LEU A 1 179 ? -4.412 -10.322 8.537 1.00 86.69 179 LEU A O 1
ATOM 1433 N N . ILE A 1 180 ? -4.307 -9.196 10.482 1.00 87.88 180 ILE A N 1
ATOM 1434 C CA . ILE A 1 180 ? -2.930 -9.557 10.807 1.00 87.88 180 ILE A CA 1
ATOM 1435 C C . ILE A 1 180 ? -2.849 -10.126 12.219 1.00 87.88 180 ILE A C 1
ATOM 1437 O O . ILE A 1 180 ? -3.586 -9.736 13.122 1.00 87.88 180 ILE A O 1
ATOM 1441 N N . LYS A 1 181 ? -1.912 -11.053 12.424 1.00 88.44 181 LYS A N 1
ATOM 1442 C CA . LYS A 1 181 ? -1.643 -11.648 13.731 1.00 88.44 181 LYS A CA 1
ATOM 1443 C C . LYS A 1 181 ? -0.209 -11.361 14.134 1.00 88.44 181 LYS A C 1
ATOM 1445 O O . LYS A 1 181 ? 0.721 -11.620 13.372 1.00 88.44 181 LYS A O 1
ATOM 1450 N N . ARG A 1 182 ? -0.025 -10.879 15.363 1.00 83.12 182 ARG A N 1
ATOM 1451 C CA . ARG A 1 182 ? 1.302 -10.769 15.967 1.00 83.12 182 ARG A CA 1
ATOM 1452 C C . ARG A 1 182 ? 1.849 -12.172 16.214 1.00 83.12 182 ARG A C 1
ATOM 1454 O O . ARG A 1 182 ? 1.273 -12.938 16.985 1.00 83.12 182 ARG A O 1
ATOM 1461 N N . ILE A 1 183 ? 2.962 -12.495 15.568 1.00 86.38 183 ILE A N 1
ATOM 1462 C CA . ILE A 1 183 ? 3.741 -13.685 15.899 1.00 86.38 183 ILE A CA 1
ATOM 1463 C C . ILE A 1 183 ? 4.674 -13.275 17.048 1.00 86.38 183 ILE A C 1
ATOM 1465 O O . ILE A 1 183 ? 5.443 -12.328 16.871 1.00 86.38 183 ILE A O 1
ATOM 1469 N N . PRO A 1 184 ? 4.574 -13.886 18.242 1.00 78.00 184 PRO A N 1
ATOM 1470 C CA . PRO A 1 184 ? 5.537 -13.636 19.307 1.00 78.00 184 PRO A CA 1
ATOM 1471 C C . PRO A 1 184 ? 6.927 -14.077 18.834 1.00 78.00 184 PRO A C 1
ATOM 1473 O O . PRO A 1 184 ? 7.055 -15.112 18.183 1.00 78.00 184 PRO A O 1
ATOM 1476 N N . ASN A 1 185 ? 7.946 -13.263 19.116 1.00 71.12 185 ASN A N 1
ATOM 1477 C CA . ASN A 1 185 ? 9.316 -13.523 18.673 1.00 71.12 185 ASN A CA 1
ATOM 1478 C C . ASN A 1 185 ? 9.808 -14.896 19.174 1.00 71.12 185 ASN A C 1
ATOM 1480 O O . ASN A 1 185 ? 9.630 -15.211 20.353 1.00 71.12 185 ASN A O 1
ATOM 1484 N N . VAL A 1 186 ? 10.423 -15.667 18.268 1.00 52.03 186 VAL A N 1
ATOM 1485 C CA . VAL A 1 186 ? 11.328 -16.794 18.571 1.00 52.03 186 VAL A CA 1
ATOM 1486 C C . VAL A 1 186 ? 12.697 -16.235 18.935 1.00 52.03 186 VAL A C 1
ATOM 1488 O O . VAL A 1 186 ? 13.111 -15.264 18.260 1.00 52.03 186 VAL A O 1
#

pLDDT: mean 70.06, std 20.89, range [28.05, 97.19]

Sequence (186 aa):
MSANDEVLGEFIKAKENIKRKYTALKNEKAEIHSLISETLNPIIEPLKEIKRNKPSTFQRAELIVYEVNNKDIENNTENYSQNSQVFEIDDLLDSSNRDKTYGPKIQLNGAIYLDIIKNLFQSGSGLSIQLQKHNLVYWNDPNELVCRLRLLLASKAAGNTGVSNEILLIFEELQEAGLIKRIPNV

Radius of gyration: 34.96 Å; chains: 1; bounding box: 70×64×103 Å

Secondary structure (DSSP, 8-state):
--HHHHHHHHHHHHHHHHHHHHHHHHHHHHHHHHHHHHHHHHHHHHHHHHHHT--S--------------------------SS----GGGGS-TTS---SS-S-----TTHHHHHHHHH-SS------------------HHHHHHHHHHHHHHHHTT--TTHHHHHHHHHHHHHTTS--PPPP-

Organism: Aphis glycines (NCBI:txid307491)